Protein AF-B9TFV5-F1 (afdb_monomer)

InterPro domains:
  IPR001036 Acriflavin resistance protein [PF00873] (20-83)
  IPR001036 Acriflavin resistance protein [PTHR32063] (19-83)
  IPR027469 Cation efflux transmembrane domain superfamily [G3DSA:1.20.1510.10] (91-273)
  IPR027469 Cation efflux transmembrane domain superfamily [SSF161111] (90-272)
  IPR058533 Cation efflux protein, transmembrane domain [PF01545] (95-273)

Sequence (286 aa):
MLVYLDDAIERYRAAGKLNNKEDLYSALIEGAALRVRPKAMTVAVILAGLIPILIGTGTGSEAMSRIAAPMVGGMLTAPLLSFNNLITPRYRKILWIALIANFAMFLVEVLSGWNAHSVSLMADAIDFFGDAMNYGISLAVLSMSLIWRARAALFKGITMGAFGLFVFAGAGWSFMNGKVPEPYTMGIIGLLALSVNVGVALMLYAYRDGDANMQSVWLCSRNDAIGNIAVMLAALGVFGSGSAWPDLFVAVIMAGLGLSAAVQVIKRSVSEISSTERSEGKIKTN

Mean predicted aligned error: 12.08 Å

Radius of gyration: 24.68 Å; Cα contacts (8 Å, |Δi|>4): 301; chains: 1; bounding box: 62×41×79 Å

Foldseek 3Di:
DCVLLVVLVVVCVVVVNCDDPVSSVVSNVRSVVVVVVVLVVVLVVLCVVLVCLCPDDDVCSVVSNVVSVVVNVCSLVVVLVVLLVVDPPLVLVLLVLLLVLLVVLLVLLVVLCVVQVFLLSLLLSLLSVLLSLLSVLVNVVSRDDLLVSLVSLLVNLVVLQVSLVVSLVSLVVCVVVFDQGDLVSLQVSLVSQLVSLVVSLVSLVVCCVPDPSSVVSNVSSVVSNVLSVLSNVLSVVCVVVVGSVSSSVSSNVSSVVSNVVSVVSNVVSVVSNVVVVVVVVVVVVD

Structure (mmCIF, N/CA/C/O backbone):
data_AF-B9TFV5-F1
#
_entry.id   AF-B9TFV5-F1
#
loop_
_atom_site.group_PDB
_atom_site.id
_atom_site.type_symbol
_atom_site.label_atom_id
_atom_site.label_alt_id
_atom_site.label_comp_id
_atom_site.label_asym_id
_atom_site.label_entity_id
_atom_site.label_seq_id
_atom_site.pdbx_PDB_ins_code
_atom_site.Cartn_x
_atom_site.Cartn_y
_atom_site.Cartn_z
_atom_site.occupancy
_atom_site.B_iso_or_equiv
_atom_site.auth_seq_id
_atom_site.auth_comp_id
_atom_site.auth_asym_id
_atom_site.auth_atom_id
_atom_site.pdbx_PDB_model_num
ATOM 1 N N . MET A 1 1 ? -24.824 -9.189 24.365 1.00 58.78 1 MET A N 1
ATOM 2 C CA . MET A 1 1 ? -24.335 -9.246 22.966 1.00 58.78 1 MET A CA 1
ATOM 3 C C . MET A 1 1 ? -25.447 -9.712 22.045 1.00 58.78 1 MET A C 1
ATOM 5 O O . MET A 1 1 ? -25.657 -9.038 21.054 1.00 58.78 1 MET A O 1
ATOM 9 N N . LEU A 1 2 ? -26.179 -10.767 22.425 1.00 72.31 2 LEU A N 1
ATOM 10 C CA . LEU A 1 2 ? -27.332 -11.295 21.687 1.00 72.31 2 LEU A CA 1
ATOM 11 C C . LEU A 1 2 ? -28.392 -10.230 21.377 1.00 72.31 2 LEU A C 1
ATOM 13 O O . LEU A 1 2 ? -28.622 -9.994 20.212 1.00 72.31 2 LEU A O 1
ATOM 17 N N . VAL A 1 3 ? -28.854 -9.441 22.355 1.00 83.12 3 VAL A N 1
ATOM 18 C CA . VAL A 1 3 ? -29.901 -8.412 22.130 1.00 83.12 3 VAL A CA 1
ATOM 19 C C . VAL A 1 3 ? -29.653 -7.480 20.929 1.00 83.12 3 VAL A C 1
ATOM 21 O O . VAL A 1 3 ? -30.561 -7.251 20.145 1.00 83.12 3 VAL A O 1
ATOM 24 N N . TYR A 1 4 ? -28.434 -6.957 20.746 1.00 80.62 4 TYR A N 1
ATOM 25 C CA . TYR A 1 4 ? -28.125 -6.079 19.603 1.00 80.62 4 TYR A CA 1
ATOM 26 C C . TYR A 1 4 ? -27.986 -6.840 18.280 1.00 80.62 4 TYR A C 1
ATOM 28 O O . TYR A 1 4 ? -28.199 -6.265 17.217 1.00 80.62 4 TYR A O 1
ATOM 36 N N . LEU A 1 5 ? -27.578 -8.110 18.343 1.00 84.44 5 LEU A N 1
ATOM 37 C CA . LEU A 1 5 ? -27.505 -8.986 17.176 1.00 84.44 5 LEU A CA 1
ATOM 38 C C . LEU A 1 5 ? -28.910 -9.414 16.754 1.00 84.44 5 LEU A C 1
ATOM 40 O O . LEU A 1 5 ? -29.223 -9.343 15.575 1.00 84.44 5 LEU A O 1
ATOM 44 N N . ASP A 1 6 ? -29.749 -9.792 17.714 1.00 86.69 6 ASP A N 1
ATOM 45 C CA . ASP A 1 6 ? -31.132 -10.211 17.511 1.00 86.69 6 ASP A CA 1
ATOM 46 C C . ASP A 1 6 ? -31.948 -9.060 16.912 1.00 86.69 6 ASP A C 1
ATOM 48 O O . ASP A 1 6 ? -32.587 -9.242 15.882 1.00 86.69 6 ASP A O 1
ATOM 52 N N . ASP A 1 7 ? -31.817 -7.851 17.466 1.00 87.31 7 ASP A N 1
ATOM 53 C CA . ASP A 1 7 ? -32.456 -6.634 16.946 1.00 87.31 7 ASP A CA 1
ATOM 54 C C . ASP A 1 7 ? -31.974 -6.282 15.522 1.00 87.31 7 ASP A C 1
ATOM 56 O O . ASP A 1 7 ? -32.771 -5.960 14.639 1.00 87.31 7 ASP A O 1
ATOM 60 N N . ALA A 1 8 ? -30.672 -6.407 15.235 1.00 84.88 8 ALA A N 1
ATOM 61 C CA . ALA A 1 8 ? -30.157 -6.183 13.881 1.00 84.88 8 ALA A CA 1
ATOM 62 C C . ALA A 1 8 ? -30.657 -7.244 12.882 1.00 84.88 8 ALA A C 1
ATOM 64 O O . ALA A 1 8 ? -31.056 -6.908 11.767 1.00 84.88 8 ALA A O 1
ATOM 65 N N . ILE A 1 9 ? -30.687 -8.518 13.277 1.00 86.81 9 ILE A N 1
ATOM 66 C CA . ILE A 1 9 ? -31.190 -9.622 12.449 1.00 86.81 9 ILE A CA 1
ATOM 67 C C . ILE A 1 9 ? -32.696 -9.469 12.198 1.00 86.81 9 ILE A C 1
ATOM 69 O O . ILE A 1 9 ? -33.141 -9.639 11.061 1.00 86.81 9 ILE A O 1
ATOM 73 N N . GLU A 1 10 ? -33.485 -9.105 13.212 1.00 88.56 10 GLU A N 1
ATOM 74 C CA . GLU A 1 10 ? -34.917 -8.832 13.061 1.00 88.56 10 GLU A CA 1
ATOM 75 C C . GLU A 1 10 ? -35.175 -7.662 12.116 1.00 88.56 10 GLU A C 1
ATOM 77 O O . GLU A 1 10 ? -36.040 -7.771 11.247 1.00 88.56 10 GLU A O 1
ATOM 82 N N . ARG A 1 11 ? -34.387 -6.584 12.195 1.00 86.06 11 ARG A N 1
ATOM 83 C CA . ARG A 1 11 ? -34.498 -5.454 11.261 1.00 86.06 11 ARG A CA 1
ATOM 84 C C . ARG A 1 11 ? -34.209 -5.850 9.816 1.00 86.06 11 ARG A C 1
ATOM 86 O O . ARG A 1 11 ? -34.957 -5.461 8.919 1.00 86.06 11 ARG A O 1
ATOM 93 N N . TYR A 1 12 ? -33.174 -6.655 9.570 1.00 86.44 12 TYR A N 1
ATOM 94 C CA . TYR A 1 12 ? -32.886 -7.153 8.218 1.00 86.44 12 TYR A CA 1
ATOM 95 C C . TYR A 1 12 ? -33.967 -8.115 7.723 1.00 86.44 12 TYR A C 1
ATOM 97 O O . TYR A 1 12 ? -34.312 -8.097 6.539 1.00 86.44 12 TYR A O 1
ATOM 105 N N . ARG A 1 13 ? -34.543 -8.921 8.623 1.00 87.69 13 ARG A N 1
ATOM 106 C CA . ARG A 1 13 ? -35.625 -9.859 8.302 1.00 87.69 13 ARG A CA 1
ATOM 107 C C . ARG A 1 13 ? -36.908 -9.106 7.953 1.00 87.69 13 ARG A C 1
ATOM 109 O O . ARG A 1 13 ? -37.517 -9.406 6.932 1.00 87.69 13 ARG A O 1
ATOM 116 N N . ALA A 1 14 ? -37.281 -8.105 8.748 1.00 86.94 14 ALA A N 1
ATOM 117 C CA . ALA A 1 14 ? -38.452 -7.261 8.515 1.00 86.94 14 ALA A CA 1
ATOM 118 C C . ALA A 1 14 ? -38.337 -6.442 7.218 1.00 86.94 14 ALA A C 1
ATOM 120 O O . ALA A 1 14 ? -39.336 -6.204 6.546 1.00 86.94 14 ALA A O 1
ATOM 121 N N . ALA A 1 15 ? -37.118 -6.055 6.832 1.00 85.62 15 ALA A N 1
ATOM 122 C CA . ALA A 1 15 ? -36.845 -5.354 5.580 1.00 85.62 15 ALA A CA 1
ATOM 123 C C . ALA A 1 15 ? -36.742 -6.278 4.346 1.00 85.62 15 ALA A C 1
ATOM 125 O O . ALA A 1 15 ? -36.480 -5.783 3.251 1.00 85.62 15 ALA A O 1
ATOM 126 N N . GLY A 1 16 ? -36.887 -7.602 4.503 1.00 86.12 16 GLY A N 1
ATOM 127 C CA . GLY A 1 16 ? -36.720 -8.569 3.409 1.00 86.12 16 GLY A CA 1
ATOM 128 C C . GLY A 1 16 ? -35.292 -8.636 2.847 1.00 86.12 16 GLY A C 1
ATOM 129 O O . GLY A 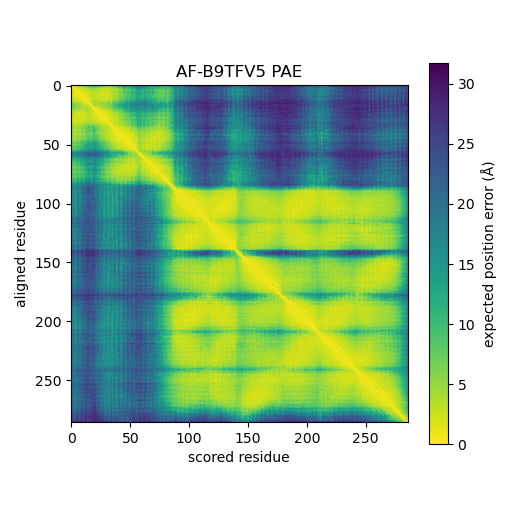1 16 ? -35.085 -9.080 1.720 1.00 86.12 16 GLY A O 1
ATOM 130 N N . LYS A 1 17 ? -34.299 -8.174 3.615 1.00 81.19 17 LYS A N 1
ATOM 131 C CA . LYS A 1 17 ? -32.888 -8.070 3.214 1.00 81.19 17 LYS A CA 1
ATOM 132 C C . LYS A 1 17 ? -32.043 -9.260 3.668 1.00 81.19 17 LYS A C 1
ATOM 134 O O . LYS A 1 17 ? -30.834 -9.141 3.687 1.00 81.19 17 LYS A O 1
ATOM 139 N N . LEU A 1 18 ? -32.650 -10.365 4.099 1.00 82.88 18 LEU A N 1
ATOM 140 C CA . LEU A 1 18 ? -31.957 -11.543 4.637 1.00 82.88 18 LEU A CA 1
ATOM 141 C C . LEU A 1 18 ? -32.057 -12.710 3.647 1.00 82.88 18 LEU A C 1
ATOM 143 O O . LEU A 1 18 ? -32.719 -13.710 3.916 1.00 82.88 18 LEU A O 1
ATOM 147 N N . ASN A 1 19 ? -31.440 -12.557 2.474 1.00 83.50 19 ASN A N 1
ATOM 148 C CA . ASN A 1 19 ? -31.619 -13.488 1.356 1.00 83.50 19 ASN A CA 1
ATOM 149 C C . ASN A 1 19 ? -30.428 -14.433 1.171 1.00 83.50 19 ASN A C 1
ATOM 151 O O . ASN A 1 19 ? -30.569 -15.509 0.590 1.00 83.50 19 ASN A O 1
ATOM 155 N N . ASN A 1 20 ? -29.254 -14.061 1.674 1.00 83.44 20 ASN A N 1
ATOM 156 C CA . ASN A 1 20 ? -28.037 -14.851 1.544 1.00 83.44 20 ASN A CA 1
ATOM 157 C C . ASN A 1 20 ? -27.167 -14.786 2.820 1.00 83.44 20 ASN A C 1
ATOM 159 O O . ASN A 1 20 ? -27.497 -14.140 3.817 1.00 83.44 20 ASN A O 1
ATOM 163 N N . LYS A 1 21 ? -26.050 -15.524 2.820 1.00 76.62 21 LYS A N 1
ATOM 164 C CA . LYS A 1 21 ? -25.121 -15.562 3.964 1.00 76.62 21 LYS A CA 1
ATOM 165 C C . LYS A 1 21 ? -24.403 -14.226 4.189 1.00 76.62 21 LYS A C 1
ATOM 167 O O . LYS A 1 21 ? -24.046 -13.935 5.327 1.00 76.62 21 LYS A O 1
ATOM 172 N N . GLU A 1 22 ? -24.194 -13.438 3.137 1.00 70.94 22 GLU A N 1
ATOM 173 C CA . GLU A 1 22 ? -23.549 -12.120 3.212 1.00 70.94 22 GLU A CA 1
ATOM 174 C C . GLU A 1 22 ? -24.439 -11.094 3.917 1.00 70.94 22 GLU A C 1
ATOM 176 O O . GLU A 1 22 ? -23.958 -10.332 4.755 1.00 70.94 22 GLU A O 1
ATOM 181 N N . ASP A 1 23 ? -25.745 -11.143 3.669 1.00 72.69 23 ASP A N 1
ATOM 182 C CA . ASP A 1 23 ? -26.744 -10.327 4.353 1.00 72.69 23 ASP A CA 1
ATOM 183 C C . ASP A 1 23 ? -26.781 -10.625 5.858 1.00 72.69 23 ASP A C 1
ATOM 185 O O . ASP A 1 23 ? -26.796 -9.715 6.690 1.00 72.69 23 ASP A O 1
ATOM 189 N N . LEU A 1 24 ? -26.735 -11.912 6.228 1.00 80.31 24 LEU A N 1
ATOM 190 C CA . LEU A 1 24 ? -26.660 -12.329 7.629 1.00 80.31 24 LEU A CA 1
ATOM 191 C C . LEU A 1 24 ? -25.363 -11.842 8.284 1.00 80.31 24 LEU A C 1
ATOM 193 O O . LEU A 1 24 ? -25.381 -11.369 9.420 1.00 80.31 24 LEU A O 1
ATOM 197 N N . TYR A 1 25 ? -24.240 -11.940 7.572 1.00 75.44 25 TYR A N 1
ATOM 198 C CA . TYR A 1 25 ? -22.954 -11.447 8.056 1.00 75.44 25 TYR A CA 1
ATOM 199 C C . TYR A 1 25 ? -22.983 -9.925 8.258 1.00 75.44 25 TYR A C 1
ATOM 201 O O . TYR A 1 25 ? -22.511 -9.429 9.280 1.00 75.44 25 TYR A O 1
ATOM 209 N N . SER A 1 26 ? -23.613 -9.193 7.338 1.00 70.38 26 SER A N 1
ATOM 210 C CA . SER A 1 26 ? -23.799 -7.742 7.422 1.00 70.38 26 SER A CA 1
ATOM 211 C C . SER A 1 26 ? -24.661 -7.343 8.623 1.00 70.38 26 SER A C 1
ATOM 213 O O . SER A 1 26 ? -24.263 -6.467 9.393 1.00 70.38 26 SER A O 1
ATOM 215 N N . ALA A 1 27 ? -25.775 -8.043 8.863 1.00 78.69 27 ALA A N 1
ATOM 216 C CA . ALA A 1 27 ? -26.624 -7.829 10.038 1.00 78.69 27 ALA A CA 1
ATOM 217 C C . ALA A 1 27 ? -25.875 -8.108 11.356 1.00 78.69 27 ALA A C 1
ATOM 219 O O . ALA A 1 27 ? -25.980 -7.345 12.318 1.00 78.69 27 ALA A O 1
ATOM 220 N N . LEU A 1 28 ? -25.062 -9.171 11.396 1.00 80.88 28 LEU A N 1
ATOM 221 C CA . LEU A 1 28 ? -24.217 -9.495 12.550 1.00 80.88 28 LEU A CA 1
ATOM 222 C C . LEU A 1 28 ? -23.157 -8.413 12.806 1.00 80.88 28 LEU A C 1
ATOM 224 O O . LEU A 1 28 ? -22.928 -8.052 13.962 1.00 80.88 28 LEU A O 1
ATOM 228 N N . ILE A 1 29 ? -22.522 -7.878 11.756 1.00 73.62 29 ILE A N 1
ATOM 229 C CA . ILE A 1 29 ? -21.562 -6.770 11.874 1.00 73.62 29 ILE A CA 1
ATOM 230 C C . ILE A 1 29 ? -22.261 -5.515 12.401 1.00 73.62 29 ILE A C 1
ATOM 232 O O . ILE A 1 29 ? -21.754 -4.893 13.335 1.00 73.62 29 ILE A O 1
ATOM 236 N N . GLU A 1 30 ? -23.423 -5.156 11.853 1.00 73.25 30 GLU A N 1
ATOM 237 C CA . GLU A 1 30 ? -24.184 -3.980 12.282 1.00 73.25 30 GLU A CA 1
ATOM 238 C C . GLU A 1 30 ? -24.597 -4.094 13.757 1.00 73.25 30 GLU A C 1
ATOM 240 O O . GLU A 1 30 ? -24.298 -3.205 14.562 1.00 73.25 30 GLU A O 1
ATOM 245 N N . GLY A 1 31 ? -25.173 -5.233 14.155 1.00 76.50 31 GLY A N 1
ATOM 246 C CA . GLY A 1 31 ? -25.522 -5.514 15.549 1.00 76.50 31 GLY A CA 1
ATOM 247 C C . GLY A 1 31 ? -24.306 -5.519 16.481 1.00 76.50 31 GLY A C 1
ATOM 248 O O . GLY A 1 31 ? -24.350 -4.996 17.599 1.00 76.50 31 GLY A O 1
ATOM 249 N N . ALA A 1 32 ? -23.165 -6.036 16.017 1.00 78.50 32 ALA A N 1
ATOM 250 C CA . ALA A 1 32 ? -21.915 -5.989 16.766 1.00 78.50 32 ALA A CA 1
ATOM 251 C C . ALA A 1 32 ? -21.342 -4.566 16.884 1.00 78.50 32 ALA A C 1
ATOM 253 O O . ALA A 1 32 ? -20.711 -4.262 17.901 1.00 78.50 32 ALA A O 1
ATOM 254 N N . ALA A 1 33 ? -21.560 -3.696 15.896 1.00 69.69 33 ALA A N 1
ATOM 255 C CA . ALA A 1 33 ? -21.095 -2.311 15.888 1.00 69.69 33 ALA A CA 1
ATOM 256 C C . ALA A 1 33 ? -21.918 -1.408 16.822 1.00 69.69 33 ALA A C 1
ATOM 258 O O . ALA A 1 33 ? -21.359 -0.512 17.458 1.00 69.69 33 ALA A O 1
ATOM 259 N N . LEU A 1 34 ? -23.216 -1.677 17.000 1.00 74.38 34 LEU A N 1
ATOM 260 C CA . LEU A 1 34 ? -24.087 -0.891 17.890 1.00 74.38 34 LEU A CA 1
ATOM 261 C C . LEU A 1 34 ? -23.590 -0.847 19.347 1.00 74.38 34 LEU A C 1
ATOM 263 O O . LEU A 1 34 ? -23.786 0.149 20.042 1.00 74.38 34 LEU A O 1
ATOM 267 N N . ARG A 1 35 ? -22.846 -1.866 19.799 1.00 74.88 35 ARG A N 1
ATOM 268 C CA . ARG A 1 35 ? -22.259 -1.903 21.154 1.00 74.88 35 ARG A CA 1
ATOM 269 C C . ARG A 1 35 ? -21.034 -1.000 21.332 1.00 74.88 35 ARG A C 1
ATOM 271 O O . ARG A 1 35 ? -20.588 -0.797 22.461 1.00 74.88 35 ARG A O 1
ATOM 278 N N . VAL A 1 36 ? -20.450 -0.509 20.239 1.00 72.94 36 VAL A N 1
ATOM 279 C CA . VAL A 1 36 ? -19.220 0.293 20.272 1.00 72.94 36 VAL A CA 1
ATOM 280 C C . VAL A 1 36 ? -19.489 1.655 20.893 1.00 72.94 36 VAL A C 1
ATOM 282 O O . VAL A 1 36 ? -18.698 2.098 21.720 1.00 72.94 36 VAL A O 1
ATOM 285 N N . ARG A 1 37 ? -20.634 2.276 20.578 1.00 67.81 37 ARG A N 1
ATOM 286 C CA . ARG A 1 37 ? -21.017 3.585 21.128 1.00 67.81 37 ARG A CA 1
ATOM 287 C C . ARG A 1 37 ? -21.151 3.559 22.660 1.00 67.81 37 ARG A C 1
ATOM 289 O O . ARG A 1 37 ? -20.457 4.347 23.298 1.00 67.81 37 ARG A O 1
ATOM 296 N N . PRO A 1 38 ? -21.923 2.638 23.276 1.00 77.88 38 PRO A N 1
ATOM 297 C CA . PRO A 1 38 ? -21.986 2.537 24.735 1.00 77.88 38 PRO A CA 1
ATOM 298 C C . PRO A 1 38 ? -20.630 2.240 25.386 1.00 77.88 38 PRO A C 1
ATOM 300 O O . PRO A 1 38 ? -20.275 2.879 26.370 1.00 77.88 38 PRO A O 1
ATOM 303 N N . LYS A 1 39 ? -19.829 1.323 24.821 1.00 76.00 39 LYS A N 1
ATOM 304 C CA . LYS A 1 39 ? -18.493 1.013 25.361 1.00 76.00 39 LYS A CA 1
ATOM 305 C C . LYS A 1 39 ? -17.557 2.220 25.309 1.00 76.00 39 LYS A C 1
ATOM 307 O O . LYS A 1 39 ? -16.863 2.489 26.284 1.00 76.00 39 LYS A O 1
ATOM 312 N N . ALA A 1 40 ? -17.552 2.948 24.194 1.00 77.25 40 ALA A N 1
ATOM 313 C CA . ALA A 1 40 ? -16.755 4.158 24.034 1.00 77.25 40 ALA A CA 1
ATOM 314 C C . ALA A 1 40 ? -17.193 5.255 25.013 1.00 77.25 40 ALA A C 1
ATOM 316 O O . ALA A 1 40 ? -16.341 5.905 25.609 1.00 77.25 40 ALA A O 1
ATOM 317 N N . MET A 1 41 ? -18.502 5.409 25.237 1.00 81.12 41 MET A N 1
ATOM 318 C CA . MET A 1 41 ? -19.044 6.349 26.220 1.00 81.12 41 MET A CA 1
ATOM 319 C C . MET A 1 41 ? -18.532 6.040 27.631 1.00 81.12 41 MET A C 1
ATOM 321 O O . MET A 1 41 ? -18.023 6.929 28.307 1.00 81.12 41 MET A O 1
ATOM 325 N N . THR A 1 42 ? -18.596 4.778 28.062 1.00 84.38 42 THR A N 1
ATOM 326 C CA . THR A 1 42 ? -18.114 4.376 29.391 1.00 84.38 42 THR A CA 1
ATOM 327 C C . THR A 1 42 ? -16.605 4.581 29.543 1.00 84.38 42 THR A C 1
ATOM 329 O O . THR A 1 42 ? -16.156 5.069 30.577 1.00 84.38 42 THR A O 1
ATOM 332 N N . VAL A 1 43 ? -15.819 4.269 28.506 1.00 84.44 43 VAL A N 1
ATOM 333 C CA . VAL A 1 43 ? -14.370 4.532 28.489 1.00 84.44 43 VAL A CA 1
ATOM 334 C C . VAL A 1 43 ? -14.092 6.030 28.601 1.00 84.44 43 VAL A C 1
ATOM 336 O O . VAL A 1 43 ? -13.295 6.428 29.444 1.00 84.44 43 VAL A O 1
ATOM 339 N N . ALA A 1 44 ? -14.775 6.865 27.815 1.00 82.69 44 ALA A N 1
ATOM 340 C CA . ALA A 1 44 ? -14.586 8.313 27.834 1.00 82.69 44 ALA A CA 1
ATOM 341 C C . ALA A 1 44 ? -14.911 8.923 29.205 1.00 82.69 44 ALA A C 1
ATOM 343 O O . ALA A 1 44 ? -14.120 9.706 29.724 1.00 82.69 44 ALA A O 1
ATOM 344 N N . VAL A 1 45 ? -16.030 8.523 29.818 1.00 87.06 45 VAL A N 1
ATOM 345 C CA . VAL A 1 45 ? -16.438 9.009 31.146 1.00 87.06 45 VAL A CA 1
ATOM 346 C C . VAL A 1 45 ? -15.428 8.599 32.220 1.00 87.06 45 VAL A C 1
ATOM 348 O O . VAL A 1 45 ? -15.024 9.429 33.032 1.00 87.06 45 VAL A O 1
ATOM 351 N N . ILE A 1 46 ? -14.974 7.342 32.209 1.00 87.31 46 ILE A N 1
ATOM 352 C CA . ILE A 1 46 ? -14.004 6.856 33.199 1.00 87.31 46 ILE A CA 1
ATOM 353 C C . ILE A 1 46 ? -12.642 7.532 33.014 1.00 87.31 46 ILE A C 1
ATOM 355 O O . ILE A 1 46 ? -12.031 7.943 33.997 1.00 87.31 46 ILE A O 1
ATOM 359 N N . LEU A 1 47 ? -12.178 7.716 31.776 1.00 86.69 47 LEU A N 1
ATOM 360 C CA . LEU A 1 47 ? -10.941 8.451 31.510 1.00 86.69 47 LEU A CA 1
ATOM 361 C C . LEU A 1 47 ? -11.044 9.914 31.946 1.00 86.69 47 LEU A C 1
ATOM 363 O O . LEU A 1 47 ? -10.129 10.406 32.598 1.00 86.69 47 LEU A O 1
ATOM 367 N N . ALA A 1 48 ? -12.159 10.589 31.660 1.00 86.94 48 ALA A N 1
ATOM 368 C CA . ALA A 1 48 ? -12.379 11.967 32.095 1.00 86.94 48 ALA A CA 1
ATOM 369 C C . ALA A 1 48 ? -12.346 12.106 33.628 1.00 86.94 48 ALA A C 1
ATOM 371 O O . ALA A 1 48 ? -11.813 13.089 34.135 1.00 86.94 48 ALA A O 1
ATOM 372 N N . GLY A 1 49 ? -12.863 11.114 34.363 1.00 86.12 49 GLY A N 1
ATOM 373 C CA . GLY A 1 49 ? -12.825 11.098 35.828 1.00 86.12 49 GLY A CA 1
ATOM 374 C C . GLY A 1 49 ? -11.464 10.719 36.424 1.00 86.12 49 GLY A C 1
ATOM 375 O O . GLY A 1 49 ? -11.088 11.240 37.470 1.00 86.12 49 GLY A O 1
ATOM 376 N N . LEU A 1 50 ? -10.710 9.825 35.774 1.00 87.62 50 LEU A N 1
ATOM 377 C CA . LEU A 1 50 ? -9.474 9.267 36.334 1.00 87.62 50 LEU A CA 1
ATOM 378 C C . LEU A 1 50 ? -8.193 9.972 35.865 1.00 87.62 50 LEU A C 1
ATOM 380 O O . LEU A 1 50 ? -7.222 10.000 36.617 1.00 87.62 50 LEU A O 1
ATOM 384 N N . ILE A 1 51 ? -8.162 10.569 34.667 1.00 88.50 51 ILE A N 1
ATOM 385 C CA . ILE A 1 51 ? -6.981 11.300 34.168 1.00 88.50 51 ILE A CA 1
ATOM 386 C C . ILE A 1 51 ? -6.559 12.428 35.124 1.00 88.50 51 ILE A C 1
ATOM 388 O O . ILE A 1 51 ? -5.372 12.480 35.448 1.00 88.50 51 ILE A O 1
ATOM 392 N N . PRO A 1 52 ? -7.469 13.281 35.644 1.00 85.38 52 PRO A N 1
ATOM 393 C CA . PRO A 1 52 ? -7.103 14.327 36.602 1.00 85.38 52 PRO A CA 1
ATOM 394 C C . PRO A 1 52 ? -6.462 13.776 37.881 1.00 85.38 52 PRO A C 1
ATOM 396 O O . PRO A 1 52 ? -5.553 14.388 38.433 1.00 85.38 52 PRO A O 1
ATOM 399 N N . ILE A 1 53 ? -6.900 12.595 38.326 1.00 85.38 53 ILE A N 1
ATOM 400 C CA . ILE A 1 53 ? -6.366 11.912 39.511 1.00 85.38 53 ILE A CA 1
ATOM 401 C C . ILE A 1 53 ? -4.944 11.396 39.251 1.00 85.38 53 ILE A C 1
ATOM 403 O O . ILE A 1 53 ? -4.115 11.415 40.156 1.00 85.38 53 ILE A O 1
ATOM 407 N N . LEU A 1 54 ? -4.641 10.970 38.019 1.00 84.81 54 LEU A N 1
ATOM 408 C CA . LEU A 1 54 ? -3.310 10.487 37.641 1.00 84.81 54 LEU A CA 1
ATOM 409 C C . LEU A 1 54 ? -2.266 11.601 37.544 1.00 84.81 54 LEU A C 1
ATOM 411 O O . LEU A 1 54 ? -1.106 11.366 37.873 1.00 84.81 54 LEU A O 1
ATOM 415 N N . ILE A 1 55 ? -2.667 12.787 37.079 1.00 86.19 55 ILE A N 1
ATOM 416 C CA . ILE A 1 55 ? -1.764 13.937 36.901 1.00 86.19 55 ILE A CA 1
ATOM 417 C C . ILE A 1 55 ? -1.718 14.866 38.121 1.00 86.19 55 ILE A C 1
ATOM 419 O O . ILE A 1 55 ? -0.841 15.722 38.203 1.00 86.19 55 ILE A O 1
ATOM 423 N N . GLY A 1 56 ? -2.668 14.738 39.049 1.00 82.81 56 GLY A N 1
ATOM 424 C CA . GLY A 1 56 ? -2.765 15.598 40.222 1.00 82.81 56 GLY A CA 1
ATOM 425 C C . GLY A 1 56 ? -1.622 15.356 41.205 1.00 82.81 56 GLY A C 1
ATOM 426 O O . GLY A 1 56 ? -1.477 14.261 41.731 1.00 82.81 56 GLY A O 1
ATOM 427 N N . THR A 1 57 ? -0.842 16.393 41.508 1.00 79.19 57 THR A N 1
ATOM 428 C CA . THR A 1 57 ? 0.252 16.351 42.490 1.00 79.19 57 THR A CA 1
ATOM 429 C C . THR A 1 57 ? -0.196 17.012 43.796 1.00 79.19 57 THR A C 1
ATOM 431 O O . THR A 1 57 ? 0.100 18.176 44.057 1.00 79.19 57 THR A O 1
ATOM 434 N N . GLY A 1 58 ? -0.980 16.293 44.599 1.00 81.69 58 GLY A N 1
ATOM 435 C CA . GLY A 1 58 ? -1.481 16.757 45.901 1.00 81.69 58 GLY A CA 1
ATOM 436 C C . GLY A 1 58 ? -1.316 15.704 46.998 1.00 81.69 58 GLY A C 1
ATOM 437 O O . GLY A 1 58 ? -1.030 14.538 46.714 1.00 81.69 58 GLY A O 1
ATOM 438 N N . THR A 1 59 ? -1.509 16.080 48.262 1.00 75.75 59 THR A N 1
ATOM 439 C CA . THR A 1 59 ? -1.526 15.127 49.383 1.00 75.75 59 THR A CA 1
ATOM 440 C C . THR A 1 59 ? -2.644 14.094 49.185 1.00 75.75 59 THR A C 1
ATOM 442 O O . THR A 1 59 ? -3.786 14.439 48.901 1.00 75.75 59 THR A O 1
ATOM 445 N N . GLY A 1 60 ? -2.305 12.802 49.265 1.00 75.12 60 GLY A N 1
ATOM 446 C CA . GLY A 1 60 ? -3.225 11.694 48.960 1.00 75.12 60 GLY A CA 1
ATOM 447 C C . GLY A 1 60 ? -3.285 11.275 47.482 1.00 75.12 60 GLY A C 1
ATOM 448 O O . GLY A 1 60 ? -3.857 10.226 47.178 1.00 75.12 60 GLY A O 1
ATOM 449 N N . SER A 1 61 ? -2.648 12.020 46.568 1.00 81.25 61 SER A N 1
ATOM 450 C CA . SER A 1 61 ? -2.601 11.654 45.142 1.00 81.25 61 SER A CA 1
ATOM 451 C C . SER A 1 61 ? -1.862 10.344 44.883 1.00 81.25 61 SER A C 1
ATOM 453 O O . SER A 1 61 ? -2.309 9.564 44.052 1.00 81.25 61 SER A O 1
ATOM 455 N N . GLU A 1 62 ? -0.804 10.023 45.635 1.00 81.44 62 GLU A N 1
ATOM 456 C CA . GLU A 1 62 ? -0.092 8.747 45.474 1.00 81.44 62 GLU A CA 1
ATOM 457 C C . GLU A 1 62 ? -0.984 7.532 45.749 1.00 81.44 62 GLU A C 1
ATOM 459 O O . GLU A 1 62 ? -0.911 6.536 45.029 1.00 81.44 62 GLU A O 1
ATOM 464 N N . ALA A 1 63 ? -1.843 7.602 46.769 1.00 82.69 63 ALA A N 1
ATOM 465 C CA . ALA A 1 63 ? -2.756 6.512 47.098 1.00 82.69 63 ALA A CA 1
ATOM 466 C C . ALA A 1 63 ? -3.856 6.370 46.034 1.00 82.69 63 ALA A C 1
ATOM 468 O O . ALA A 1 63 ? -4.133 5.263 45.572 1.00 82.69 63 ALA A O 1
ATOM 469 N N . MET A 1 64 ? -4.440 7.490 45.595 1.00 82.31 64 MET A N 1
ATOM 470 C CA . MET A 1 64 ? -5.491 7.486 44.574 1.00 82.31 64 MET A CA 1
ATOM 471 C C . MET A 1 64 ? -4.963 7.094 43.186 1.00 82.31 64 MET A C 1
ATOM 473 O O . MET A 1 64 ? -5.610 6.324 42.477 1.00 82.31 64 MET A O 1
ATOM 477 N N . SER A 1 65 ? -3.766 7.551 42.816 1.00 85.06 65 SER A N 1
ATOM 478 C CA . SER A 1 65 ? -3.132 7.257 41.527 1.00 85.06 65 SER A CA 1
ATOM 479 C C . SER A 1 65 ? -2.782 5.768 41.393 1.00 85.06 65 SER A C 1
ATOM 481 O O . SER A 1 65 ? -3.013 5.179 40.340 1.00 85.06 65 SER A O 1
ATOM 483 N N . ARG A 1 66 ? -2.369 5.092 42.481 1.00 85.00 66 ARG A N 1
ATOM 484 C CA . ARG A 1 66 ? -2.143 3.628 42.491 1.00 85.00 66 ARG A CA 1
ATOM 485 C C . ARG A 1 66 ? -3.407 2.805 42.218 1.00 85.00 66 ARG A C 1
ATOM 487 O O . ARG A 1 66 ? -3.301 1.708 41.677 1.00 85.00 66 ARG A O 1
ATOM 494 N N . ILE A 1 67 ? -4.585 3.324 42.562 1.00 86.56 67 ILE A N 1
ATOM 495 C CA . ILE A 1 67 ? -5.880 2.675 42.293 1.00 86.56 67 ILE A CA 1
ATOM 496 C C . ILE A 1 67 ? -6.374 3.033 40.882 1.00 86.56 67 ILE A C 1
ATOM 498 O O . ILE A 1 67 ? -6.856 2.171 40.146 1.00 86.56 67 ILE A O 1
ATOM 502 N N . ALA A 1 68 ? -6.221 4.296 40.478 1.00 84.50 68 ALA A N 1
ATOM 503 C CA . ALA A 1 68 ? -6.670 4.801 39.184 1.00 84.50 68 ALA A CA 1
ATOM 504 C C . ALA A 1 68 ? -5.830 4.279 38.004 1.00 84.50 68 ALA A C 1
ATOM 506 O O . ALA A 1 68 ? -6.384 4.001 36.940 1.00 84.50 68 ALA A O 1
ATOM 507 N N . ALA A 1 69 ? -4.517 4.103 38.181 1.00 87.00 69 ALA A N 1
ATOM 508 C CA . ALA A 1 69 ? -3.590 3.701 37.121 1.00 87.00 69 ALA A CA 1
ATOM 509 C C . ALA A 1 69 ? -3.963 2.369 36.439 1.00 87.00 69 ALA A C 1
ATOM 511 O O . ALA A 1 69 ? -4.100 2.360 35.211 1.00 87.00 69 ALA A O 1
ATOM 512 N N . PRO A 1 70 ? -4.199 1.255 37.165 1.00 89.12 70 PRO A N 1
ATOM 513 C CA . PRO A 1 70 ? -4.615 0.003 36.534 1.00 89.12 70 PRO A CA 1
ATOM 514 C C . PRO A 1 70 ? -6.008 0.085 35.892 1.00 89.12 70 PRO A C 1
ATOM 516 O O . PRO A 1 70 ? -6.228 -0.547 34.860 1.00 89.12 70 PRO A O 1
ATOM 519 N N . MET A 1 71 ? -6.935 0.892 36.427 1.00 88.62 71 MET A N 1
ATOM 520 C CA . MET A 1 71 ? -8.253 1.097 35.809 1.00 88.62 71 MET A CA 1
ATOM 521 C C . MET A 1 71 ? -8.153 1.854 34.482 1.00 88.62 71 MET A C 1
ATOM 523 O O . MET A 1 71 ? -8.732 1.420 33.490 1.00 88.62 71 MET A O 1
ATOM 527 N N . VAL A 1 72 ? -7.381 2.944 34.426 1.00 85.56 72 VAL A N 1
ATOM 528 C CA . VAL A 1 72 ? -7.128 3.688 33.179 1.00 85.56 72 VAL A CA 1
ATOM 529 C C . VAL A 1 72 ? -6.423 2.802 32.156 1.00 85.56 72 VAL A C 1
ATOM 531 O O . VAL A 1 72 ? -6.853 2.731 31.004 1.00 85.56 72 VAL A O 1
ATOM 534 N N . GLY A 1 73 ? -5.399 2.060 32.590 1.00 83.62 73 GLY A N 1
ATOM 535 C CA . GLY A 1 73 ? -4.703 1.088 31.751 1.00 83.62 73 GLY A CA 1
ATOM 536 C C . GLY A 1 73 ? -5.652 0.035 31.177 1.00 83.62 73 GLY A C 1
ATOM 537 O O . GLY A 1 73 ? -5.668 -0.177 29.965 1.00 83.62 73 GLY A O 1
ATOM 538 N N . GLY A 1 74 ? -6.495 -0.578 32.013 1.00 85.69 74 GLY A N 1
ATOM 539 C CA . GLY A 1 74 ? -7.490 -1.575 31.606 1.00 85.69 74 GLY A CA 1
ATOM 540 C C . GLY A 1 74 ? -8.566 -1.026 30.665 1.00 85.69 74 GLY A C 1
ATOM 541 O O . GLY A 1 74 ? -8.903 -1.666 29.671 1.00 85.69 74 GLY A O 1
ATOM 542 N N . MET A 1 75 ? -9.071 0.183 30.922 1.00 84.25 75 MET A N 1
ATOM 543 C CA . MET A 1 75 ? -10.112 0.817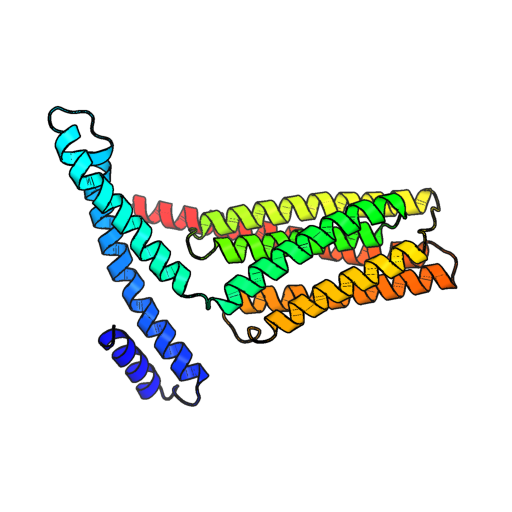 30.102 1.00 84.25 75 MET A CA 1
ATOM 544 C C . MET A 1 75 ? -9.599 1.277 28.738 1.00 84.25 75 MET A C 1
ATOM 546 O O . MET A 1 75 ? -10.377 1.337 27.789 1.00 84.25 75 MET A O 1
ATOM 550 N N . LEU A 1 76 ? -8.301 1.558 28.613 1.00 78.88 76 LEU A N 1
ATOM 551 C CA . LEU A 1 76 ? -7.657 1.785 27.321 1.00 78.88 76 LEU A CA 1
ATOM 552 C C . LEU A 1 76 ? -7.358 0.460 26.617 1.00 78.88 76 LEU A C 1
ATOM 554 O O . LEU A 1 76 ? -7.699 0.283 25.452 1.00 78.88 76 LEU A O 1
ATOM 558 N N . THR A 1 77 ? -6.756 -0.501 27.314 1.00 76.12 77 THR A N 1
ATOM 559 C CA . THR A 1 77 ? -6.280 -1.747 26.691 1.00 76.12 77 THR A CA 1
ATOM 560 C C . THR A 1 77 ? -7.400 -2.714 26.313 1.00 76.12 77 THR A C 1
ATOM 562 O O . THR A 1 77 ? -7.331 -3.315 25.243 1.00 76.12 77 THR A O 1
ATOM 565 N N . ALA A 1 78 ? -8.455 -2.863 27.117 1.00 77.31 78 ALA A N 1
ATOM 566 C CA . ALA A 1 78 ? -9.504 -3.854 26.864 1.00 77.31 78 ALA A CA 1
ATOM 567 C C . ALA A 1 78 ? -10.326 -3.583 25.584 1.00 77.31 78 ALA A C 1
ATOM 569 O O . ALA A 1 78 ? -10.526 -4.520 24.802 1.00 77.31 78 ALA A O 1
ATOM 570 N N . PRO A 1 79 ? -10.776 -2.345 25.289 1.00 70.25 79 PRO A N 1
ATOM 571 C CA . PRO A 1 79 ? -11.411 -2.042 24.011 1.00 70.25 79 PRO A CA 1
ATOM 572 C C . PRO A 1 79 ? -10.439 -2.223 22.848 1.00 70.25 79 PRO A C 1
ATOM 574 O O . PRO A 1 79 ? -10.800 -2.862 21.867 1.00 70.25 79 PRO A O 1
ATOM 577 N N . LEU A 1 80 ? -9.198 -1.744 22.978 1.00 65.62 80 LEU A N 1
ATOM 578 C CA . LEU A 1 80 ? -8.176 -1.873 21.936 1.00 65.62 80 LEU A CA 1
ATOM 579 C C . LEU A 1 80 ? -7.896 -3.340 21.580 1.00 65.62 80 LEU A C 1
ATOM 581 O O . LEU A 1 80 ? -7.864 -3.688 20.402 1.00 65.62 80 LEU A O 1
ATOM 585 N N . LEU A 1 81 ? -7.783 -4.222 22.577 1.00 66.69 81 LEU A N 1
ATOM 586 C CA . LEU A 1 81 ? -7.650 -5.667 22.366 1.00 66.69 81 LEU A CA 1
ATOM 587 C C . LEU A 1 81 ? -8.911 -6.273 21.737 1.00 66.69 81 LEU A C 1
ATOM 589 O O . LEU A 1 81 ? -8.816 -7.104 20.833 1.00 66.69 81 LEU A O 1
ATOM 593 N N . SER A 1 82 ? -10.096 -5.835 22.170 1.00 66.00 82 SER A N 1
ATOM 594 C CA . SER A 1 82 ? -11.368 -6.299 21.608 1.00 66.00 82 SER A CA 1
ATOM 595 C C . SER A 1 82 ? -11.566 -5.873 20.150 1.00 66.00 82 SER A C 1
ATOM 597 O O . SER A 1 82 ? -12.197 -6.625 19.411 1.00 66.00 82 SER A O 1
ATOM 599 N N . PHE A 1 83 ? -11.070 -4.702 19.740 1.00 61.66 83 PHE A N 1
ATOM 600 C CA . PHE A 1 83 ? -11.097 -4.236 18.349 1.00 61.66 83 PHE A CA 1
ATOM 601 C C . PHE A 1 83 ? -10.016 -4.909 17.507 1.00 61.66 83 PHE A C 1
ATOM 603 O O . PHE A 1 83 ? -10.280 -5.307 16.376 1.00 61.66 83 PHE A O 1
ATOM 610 N N . ASN A 1 84 ? -8.829 -5.130 18.079 1.00 56.62 84 ASN A N 1
ATOM 611 C CA . ASN A 1 84 ? -7.747 -5.849 17.413 1.00 56.62 84 ASN A CA 1
ATOM 612 C C . ASN A 1 84 ? -8.133 -7.299 17.046 1.00 56.62 84 ASN A C 1
ATOM 614 O O . ASN A 1 84 ? -7.668 -7.832 16.043 1.00 56.62 84 ASN A O 1
ATOM 618 N N . ASN A 1 85 ? -9.030 -7.917 17.821 1.00 56.50 85 ASN A N 1
ATOM 619 C CA . ASN A 1 85 ? -9.568 -9.254 17.555 1.00 56.50 85 ASN A CA 1
ATOM 620 C C . ASN A 1 85 ? -10.710 -9.295 16.518 1.00 56.50 85 ASN A C 1
ATOM 622 O O . ASN A 1 85 ? -11.242 -10.374 16.262 1.00 56.50 85 ASN A O 1
ATOM 626 N N . LEU A 1 86 ? -11.110 -8.160 15.927 1.00 58.22 86 LEU A N 1
ATOM 627 C CA . LEU A 1 86 ? -12.111 -8.138 14.848 1.00 58.22 86 LEU A CA 1
ATOM 628 C C . LEU A 1 86 ? -11.524 -8.549 13.492 1.00 58.22 86 LEU A C 1
ATOM 630 O O . LEU A 1 86 ? -12.260 -9.014 12.626 1.00 58.2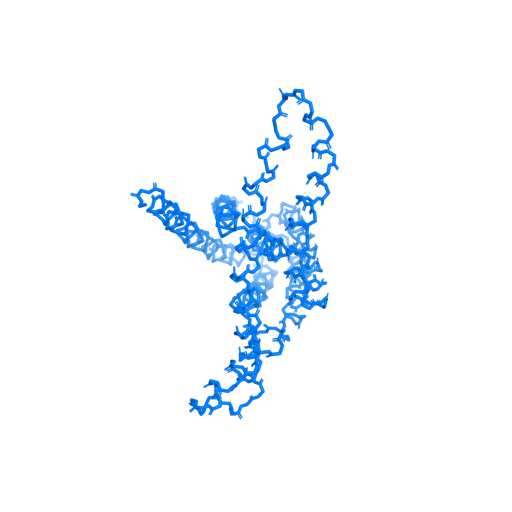2 86 LEU A O 1
ATOM 634 N N . ILE A 1 87 ? -10.204 -8.428 13.315 1.00 64.06 87 ILE A N 1
ATOM 635 C CA . ILE A 1 87 ? -9.507 -8.999 12.164 1.00 64.06 87 ILE A CA 1
ATOM 636 C C . ILE A 1 87 ? -9.212 -10.471 12.441 1.00 64.06 87 ILE A C 1
ATOM 638 O O . ILE A 1 87 ? -8.629 -10.825 13.468 1.00 64.06 87 ILE A O 1
ATOM 642 N N . THR A 1 88 ? -9.557 -11.344 11.494 1.00 71.75 88 THR A N 1
ATOM 643 C CA . THR A 1 88 ? -9.210 -12.761 11.592 1.00 71.75 88 THR A CA 1
ATOM 644 C C . THR A 1 88 ? -7.688 -12.927 11.719 1.00 71.75 88 THR A C 1
ATOM 646 O O . THR A 1 88 ? -6.930 -12.331 10.947 1.00 71.75 88 THR A O 1
ATOM 649 N N . PRO A 1 89 ? -7.189 -13.779 12.638 1.00 78.31 89 PRO A N 1
ATOM 650 C CA . PRO A 1 89 ? -5.751 -14.005 12.810 1.00 78.31 89 PRO A CA 1
ATOM 651 C C . PRO A 1 89 ? -5.031 -14.392 11.511 1.00 78.31 89 PRO A C 1
ATOM 653 O O . PRO A 1 89 ? -3.842 -14.126 11.356 1.00 78.31 89 PRO A O 1
ATOM 656 N N . ARG A 1 90 ? -5.759 -15.003 10.566 1.00 83.00 90 ARG A N 1
ATOM 657 C CA . ARG A 1 90 ? -5.275 -15.317 9.219 1.00 83.00 90 ARG A CA 1
ATOM 658 C C . ARG A 1 90 ? -5.008 -14.059 8.389 1.00 83.00 90 ARG A C 1
ATOM 660 O O . ARG A 1 90 ? -3.902 -13.931 7.882 1.00 83.00 90 ARG A O 1
ATOM 667 N N . TYR A 1 91 ? -5.954 -13.121 8.302 1.00 83.25 91 TYR A N 1
ATOM 668 C CA . TYR A 1 91 ? -5.765 -11.876 7.549 1.00 83.25 91 TYR A CA 1
ATOM 669 C C . TYR A 1 91 ? -4.615 -11.036 8.113 1.00 83.25 91 TYR A C 1
ATOM 671 O O . TYR A 1 91 ? -3.764 -10.565 7.367 1.00 83.25 91 TYR A O 1
ATOM 679 N N . ARG A 1 92 ? -4.504 -10.939 9.446 1.00 83.88 92 ARG A N 1
ATOM 680 C CA . ARG A 1 92 ? -3.382 -10.240 10.092 1.00 83.88 92 ARG A CA 1
ATOM 681 C C . ARG A 1 92 ? -2.025 -10.861 9.743 1.00 83.88 92 ARG A C 1
ATOM 683 O O . ARG A 1 92 ? -1.067 -10.13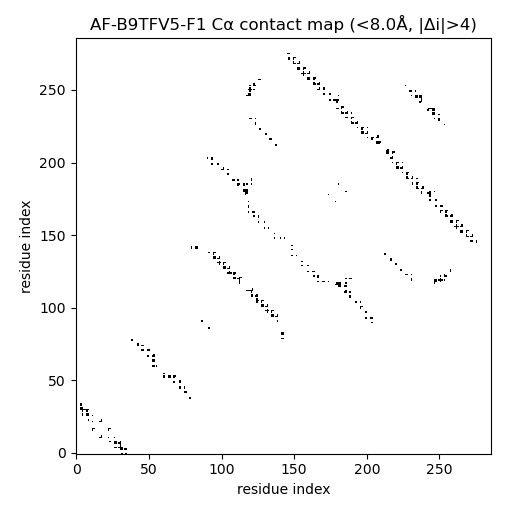3 9.507 1.00 83.88 92 ARG A O 1
ATOM 690 N N . LYS A 1 93 ? -1.935 -12.195 9.710 1.00 88.75 93 LYS A N 1
ATOM 691 C CA . LYS A 1 93 ? -0.717 -12.896 9.273 1.00 88.75 93 LYS A CA 1
ATOM 692 C C . LYS A 1 93 ? -0.406 -12.607 7.806 1.00 88.75 93 LYS A C 1
ATOM 694 O O . LYS A 1 93 ? 0.744 -12.322 7.500 1.00 88.75 93 LYS A O 1
ATOM 699 N N . ILE A 1 94 ? -1.414 -12.631 6.932 1.00 90.44 94 ILE A N 1
ATOM 700 C CA . ILE A 1 94 ? -1.248 -12.314 5.506 1.00 90.44 94 ILE A CA 1
ATOM 701 C C . ILE A 1 94 ? -0.717 -10.890 5.329 1.00 90.44 94 ILE A C 1
ATOM 703 O O . ILE A 1 94 ? 0.257 -10.712 4.610 1.00 90.44 94 ILE A O 1
ATOM 707 N N . LEU A 1 95 ? -1.273 -9.899 6.032 1.00 89.38 95 LEU A N 1
ATOM 708 C CA . LEU A 1 95 ? -0.778 -8.520 5.968 1.00 89.38 95 LEU A CA 1
ATOM 709 C C . LEU A 1 95 ? 0.673 -8.382 6.446 1.00 89.38 95 LEU A C 1
ATOM 711 O O . LEU A 1 95 ? 1.426 -7.612 5.865 1.00 89.38 95 LEU A O 1
ATOM 715 N N . TRP A 1 96 ? 1.086 -9.124 7.478 1.00 92.00 96 TRP A N 1
ATOM 716 C CA . TRP A 1 96 ? 2.488 -9.133 7.917 1.00 92.00 96 TRP A CA 1
ATOM 717 C C . TRP A 1 96 ? 3.418 -9.756 6.879 1.00 92.00 96 TRP A C 1
ATOM 719 O O . TRP A 1 96 ? 4.490 -9.214 6.625 1.00 92.00 96 TRP A O 1
ATOM 729 N N . ILE A 1 97 ? 3.006 -10.870 6.269 1.00 93.62 97 ILE A N 1
ATOM 730 C CA . ILE A 1 97 ? 3.761 -11.505 5.185 1.00 93.62 97 ILE A CA 1
ATOM 731 C C . ILE A 1 97 ? 3.874 -10.537 4.003 1.00 93.62 97 ILE A C 1
ATOM 733 O O . ILE A 1 97 ? 4.977 -10.311 3.518 1.00 93.62 97 ILE A O 1
ATOM 737 N N . ALA A 1 98 ? 2.762 -9.926 3.589 1.00 93.44 98 ALA A N 1
ATOM 738 C CA . ALA A 1 98 ? 2.718 -8.959 2.499 1.00 93.44 98 ALA A CA 1
ATOM 739 C C . ALA A 1 98 ? 3.610 -7.744 2.781 1.00 93.44 98 ALA A C 1
ATOM 741 O O . ALA A 1 98 ? 4.399 -7.370 1.921 1.00 93.44 98 ALA A O 1
ATOM 742 N N . LEU A 1 99 ? 3.557 -7.187 3.995 1.00 93.62 99 LEU A N 1
ATOM 743 C CA . LEU A 1 99 ? 4.410 -6.078 4.426 1.00 93.62 99 LEU A CA 1
ATOM 744 C C . LEU A 1 99 ? 5.891 -6.424 4.301 1.00 93.62 99 LEU A C 1
ATOM 746 O O . LEU A 1 99 ? 6.643 -5.668 3.692 1.00 93.62 99 LEU A O 1
ATOM 750 N N . ILE A 1 100 ? 6.309 -7.555 4.877 1.00 95.94 100 ILE A N 1
ATOM 751 C CA . ILE A 1 100 ? 7.719 -7.958 4.888 1.00 95.94 100 ILE A CA 1
ATOM 752 C C . ILE A 1 100 ? 8.192 -8.258 3.466 1.00 95.94 100 ILE A C 1
ATOM 754 O O . ILE A 1 100 ? 9.262 -7.799 3.079 1.00 95.94 100 ILE A O 1
ATOM 758 N N . ALA A 1 101 ? 7.395 -8.988 2.682 1.00 95.88 101 ALA A N 1
ATOM 759 C CA . ALA A 1 101 ? 7.746 -9.349 1.314 1.00 95.88 101 ALA A CA 1
ATOM 760 C C . ALA A 1 101 ? 7.862 -8.115 0.408 1.00 95.88 101 ALA A C 1
ATOM 762 O O . ALA A 1 101 ? 8.857 -7.979 -0.298 1.00 95.88 101 ALA A O 1
ATOM 763 N N . ASN A 1 102 ? 6.903 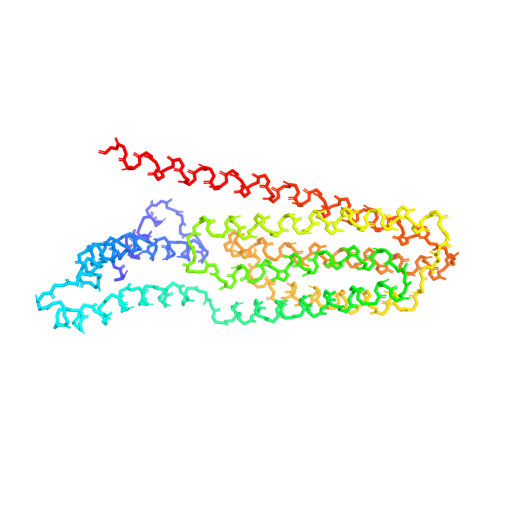-7.184 0.478 1.00 94.50 102 ASN A N 1
ATOM 764 C CA . ASN A 1 102 ? 6.931 -5.958 -0.322 1.00 94.50 102 ASN A CA 1
ATOM 765 C C . ASN A 1 102 ? 8.076 -5.034 0.090 1.00 94.50 102 ASN A C 1
ATOM 767 O O . ASN A 1 102 ? 8.780 -4.506 -0.762 1.00 94.50 102 ASN A O 1
ATOM 771 N N . PHE A 1 103 ? 8.314 -4.873 1.393 1.00 95.06 103 PHE A N 1
ATOM 772 C CA . PHE A 1 103 ? 9.424 -4.049 1.862 1.00 95.06 103 PHE A CA 1
ATOM 773 C C . PHE A 1 103 ? 10.789 -4.652 1.499 1.00 95.06 103 PHE A C 1
ATOM 775 O O . PHE A 1 103 ? 11.708 -3.924 1.132 1.00 95.06 103 PHE A O 1
ATOM 782 N N . ALA A 1 104 ? 10.930 -5.979 1.562 1.00 96.69 104 ALA A N 1
ATOM 783 C CA . ALA A 1 104 ? 12.140 -6.659 1.110 1.00 96.69 104 ALA A CA 1
ATOM 784 C C . ALA A 1 104 ? 12.350 -6.485 -0.401 1.00 96.69 104 ALA A C 1
ATOM 786 O O . ALA A 1 104 ? 13.460 -6.153 -0.818 1.00 96.69 104 ALA A O 1
ATOM 787 N N . MET A 1 105 ? 11.293 -6.647 -1.205 1.00 95.62 105 MET A N 1
ATOM 788 C CA . MET A 1 105 ? 11.355 -6.405 -2.648 1.00 95.62 105 MET A CA 1
ATOM 789 C C . MET A 1 105 ? 11.716 -4.962 -2.973 1.00 95.62 105 MET A C 1
ATOM 791 O O . MET A 1 105 ? 12.617 -4.758 -3.773 1.00 95.62 105 MET A O 1
ATOM 795 N N . PHE A 1 106 ? 11.129 -3.977 -2.291 1.00 95.12 106 PHE A N 1
ATOM 796 C CA . PHE A 1 106 ? 11.506 -2.570 -2.432 1.00 95.12 106 PHE A CA 1
ATOM 797 C C . PHE A 1 106 ? 13.023 -2.360 -2.294 1.00 95.12 106 PHE A C 1
ATOM 799 O O . PHE A 1 106 ? 13.642 -1.717 -3.139 1.00 95.12 106 PHE A O 1
ATOM 806 N N . LEU A 1 107 ? 13.649 -2.934 -1.259 1.00 95.44 107 LEU A N 1
ATOM 807 C CA . LEU A 1 107 ? 15.098 -2.817 -1.077 1.00 95.44 107 LEU A CA 1
ATOM 808 C C . LEU A 1 107 ? 15.870 -3.493 -2.214 1.00 95.44 107 LEU A C 1
ATOM 810 O O . LEU A 1 107 ? 16.832 -2.923 -2.724 1.00 95.44 107 LEU A O 1
ATOM 814 N N . VAL A 1 108 ? 15.445 -4.691 -2.619 1.00 95.44 108 VAL A N 1
ATOM 815 C CA . VAL A 1 108 ? 16.059 -5.425 -3.732 1.00 95.44 108 VAL A CA 1
ATOM 816 C C . VAL A 1 108 ? 15.961 -4.629 -5.034 1.00 95.44 108 VAL A C 1
ATOM 818 O O . VAL A 1 108 ? 16.959 -4.507 -5.735 1.00 95.44 108 VAL A O 1
ATOM 821 N N . GLU A 1 109 ? 14.809 -4.043 -5.346 1.00 93.94 109 GLU A N 1
ATOM 822 C CA . GLU A 1 109 ? 14.589 -3.286 -6.579 1.00 93.94 109 GLU A CA 1
ATOM 823 C C . GLU A 1 109 ? 15.338 -1.957 -6.606 1.00 93.94 109 GLU A C 1
ATOM 825 O O . GLU A 1 109 ? 15.913 -1.610 -7.633 1.00 93.94 109 GLU A O 1
ATOM 830 N N . VAL A 1 110 ? 15.423 -1.237 -5.482 1.00 92.38 110 VAL A N 1
ATOM 831 C CA . VAL A 1 110 ? 16.235 -0.011 -5.404 1.00 92.38 110 VAL A CA 1
ATOM 832 C C . VAL A 1 110 ? 17.714 -0.324 -5.635 1.00 92.38 110 VAL A C 1
ATOM 834 O O . VAL A 1 110 ? 18.379 0.360 -6.415 1.00 92.38 110 VAL A O 1
ATOM 837 N N . LEU A 1 111 ? 18.235 -1.366 -4.980 1.00 93.31 111 LEU A N 1
ATOM 838 C CA . LEU A 1 111 ? 19.641 -1.757 -5.095 1.00 93.31 111 LEU A CA 1
ATOM 839 C C . LEU A 1 111 ? 19.962 -2.283 -6.499 1.00 93.31 111 LEU A C 1
ATOM 841 O O . LEU A 1 111 ? 20.940 -1.862 -7.119 1.00 93.31 111 LEU A O 1
ATOM 845 N N . SER A 1 112 ? 19.127 -3.181 -7.019 1.00 91.62 112 SER A N 1
ATOM 846 C CA . SER A 1 112 ? 19.296 -3.761 -8.349 1.00 91.62 112 SER A CA 1
ATOM 847 C C . SER A 1 112 ? 19.049 -2.744 -9.458 1.00 91.62 112 SER A C 1
ATOM 849 O O . SER A 1 112 ? 19.807 -2.725 -10.417 1.00 91.62 112 SER A O 1
ATOM 851 N N . GLY A 1 113 ? 18.055 -1.864 -9.326 1.00 88.38 113 GLY A N 1
ATOM 852 C CA . GLY A 1 113 ? 17.771 -0.795 -10.286 1.00 88.38 113 GLY A CA 1
ATOM 853 C C . GLY A 1 113 ? 18.936 0.181 -10.417 1.00 88.38 113 GLY A C 1
ATOM 854 O O . GLY A 1 113 ? 19.307 0.557 -11.529 1.00 88.38 113 GLY A O 1
ATOM 855 N N . TRP A 1 114 ? 19.597 0.508 -9.300 1.00 87.56 114 TRP A N 1
ATOM 856 C CA . TRP A 1 114 ? 20.805 1.332 -9.319 1.00 87.56 114 TRP A CA 1
ATOM 857 C C . TRP A 1 114 ? 21.967 0.646 -10.049 1.00 87.56 114 TRP A C 1
ATOM 859 O O . TRP A 1 114 ? 22.609 1.263 -10.904 1.00 87.56 114 TRP A O 1
ATOM 869 N N . ASN A 1 115 ? 22.216 -0.632 -9.739 1.00 88.31 115 ASN A N 1
ATOM 870 C CA . ASN A 1 115 ? 23.309 -1.417 -10.323 1.00 88.31 115 ASN A CA 1
ATOM 871 C C . ASN A 1 115 ? 23.081 -1.748 -11.806 1.00 88.31 115 ASN A C 1
ATOM 873 O O . ASN A 1 115 ? 24.004 -1.643 -12.604 1.00 88.31 115 ASN A O 1
ATOM 877 N N . ALA A 1 116 ? 21.850 -2.097 -12.180 1.00 86.12 116 ALA A N 1
ATOM 878 C CA . ALA A 1 116 ? 21.454 -2.427 -13.549 1.00 86.12 116 ALA A CA 1
ATOM 879 C C . ALA A 1 116 ? 21.173 -1.188 -14.411 1.00 86.12 116 ALA A C 1
ATOM 881 O O . ALA A 1 116 ? 20.891 -1.329 -15.601 1.00 86.12 116 ALA A O 1
ATOM 882 N N . HIS A 1 117 ? 21.199 0.009 -13.809 1.00 86.50 117 HIS A N 1
ATOM 883 C CA . HIS A 1 117 ? 20.811 1.275 -14.434 1.00 86.50 117 HIS A CA 1
ATOM 884 C C . HIS A 1 117 ? 19.408 1.240 -15.075 1.00 86.50 117 HIS A C 1
ATOM 886 O O . HIS A 1 117 ? 19.162 1.931 -16.063 1.00 86.50 117 HIS A O 1
ATOM 892 N N . SER A 1 118 ? 18.492 0.438 -14.518 1.00 87.12 118 SER A N 1
ATOM 893 C CA . SER A 1 118 ? 17.109 0.322 -14.997 1.00 87.12 118 SER A CA 1
ATOM 894 C C . SER A 1 118 ? 16.232 1.324 -14.271 1.00 87.12 118 SER A C 1
ATOM 896 O O . SER A 1 118 ? 16.082 1.276 -13.047 1.00 87.12 118 SER A O 1
ATOM 898 N N . VAL A 1 119 ? 15.624 2.222 -15.041 1.00 88.44 119 VAL A N 1
ATOM 899 C CA . VAL A 1 119 ? 14.716 3.221 -14.482 1.00 88.44 119 VAL A CA 1
ATOM 900 C C . VAL A 1 119 ? 13.353 2.593 -14.203 1.00 88.44 119 VAL A C 1
ATOM 902 O O . VAL A 1 119 ? 12.682 3.012 -13.261 1.00 88.44 119 VAL A O 1
ATOM 905 N N . SER A 1 120 ? 12.952 1.554 -14.948 1.00 87.81 120 SER A N 1
ATOM 906 C CA . SER A 1 120 ? 11.686 0.874 -14.674 1.00 87.81 120 SER A CA 1
ATOM 907 C C . SER A 1 120 ? 11.722 0.097 -13.357 1.00 87.81 120 SER A C 1
ATOM 909 O O . SER A 1 120 ? 10.727 0.126 -12.646 1.00 87.81 120 SER A O 1
ATOM 911 N N . LEU A 1 121 ? 12.847 -0.539 -12.994 1.00 90.00 121 LEU A N 1
ATOM 912 C CA . LEU A 1 121 ? 13.003 -1.181 -11.677 1.00 90.00 121 LEU A CA 1
ATOM 913 C C . LEU A 1 121 ? 12.908 -0.160 -10.536 1.00 90.00 121 LEU A C 1
ATOM 915 O O . LEU A 1 121 ? 12.309 -0.424 -9.499 1.00 90.00 121 LEU A O 1
ATOM 919 N N . MET A 1 122 ? 13.466 1.040 -10.725 1.00 91.12 122 MET A N 1
ATOM 920 C CA . MET A 1 122 ? 13.320 2.110 -9.732 1.00 91.12 122 MET A CA 1
ATOM 921 C C . MET A 1 122 ? 11.876 2.624 -9.643 1.00 91.12 122 MET A C 1
ATOM 923 O O . MET A 1 122 ? 11.455 3.057 -8.572 1.00 91.12 122 MET A O 1
ATOM 927 N N . ALA A 1 123 ? 11.130 2.592 -10.753 1.00 89.94 123 ALA A N 1
ATOM 928 C CA . ALA A 1 123 ? 9.715 2.946 -10.781 1.00 89.94 123 ALA A CA 1
ATOM 929 C C . ALA A 1 123 ? 8.854 1.914 -10.034 1.00 89.94 123 ALA A C 1
ATOM 931 O O . ALA A 1 123 ? 8.062 2.313 -9.188 1.00 89.94 123 ALA A O 1
ATOM 932 N N . ASP A 1 124 ? 9.056 0.619 -10.297 1.00 90.44 124 ASP A N 1
ATOM 933 C CA . ASP A 1 124 ? 8.344 -0.501 -9.650 1.00 90.44 124 ASP A CA 1
ATOM 934 C C . ASP A 1 124 ? 8.568 -0.496 -8.121 1.00 90.44 124 ASP A C 1
ATOM 936 O O . ASP A 1 124 ? 7.638 -0.638 -7.324 1.00 90.44 124 ASP A O 1
ATOM 940 N N . ALA A 1 125 ? 9.775 -0.118 -7.681 1.00 91.69 125 ALA A N 1
ATOM 941 C CA . ALA A 1 125 ? 10.088 0.060 -6.266 1.00 91.69 125 ALA A CA 1
ATOM 942 C C . ALA A 1 125 ? 9.182 1.089 -5.544 1.00 91.69 125 ALA A C 1
ATOM 944 O O . ALA A 1 125 ? 8.936 0.951 -4.340 1.00 91.69 125 ALA A O 1
ATOM 945 N N . ILE A 1 126 ? 8.670 2.120 -6.239 1.00 88.50 126 ILE A N 1
ATOM 946 C CA . ILE A 1 126 ? 7.716 3.085 -5.651 1.00 88.50 126 ILE A CA 1
ATOM 947 C C . ILE A 1 126 ? 6.453 2.357 -5.185 1.00 88.50 126 ILE A C 1
ATOM 949 O O . ILE A 1 126 ? 5.949 2.640 -4.090 1.00 88.50 126 ILE A O 1
ATOM 953 N N . ASP A 1 127 ? 5.956 1.435 -6.004 1.00 89.38 127 ASP A N 1
ATOM 954 C CA . ASP A 1 127 ? 4.708 0.725 -5.756 1.00 89.38 127 ASP A CA 1
ATOM 955 C C . ASP A 1 127 ? 4.888 -0.247 -4.587 1.00 89.38 127 ASP A C 1
ATOM 957 O O . ASP A 1 127 ? 4.153 -0.143 -3.602 1.00 89.38 127 ASP A O 1
ATOM 961 N N . PHE A 1 128 ? 5.967 -1.041 -4.574 1.00 92.00 128 PHE A N 1
ATOM 962 C CA . PHE A 1 128 ? 6.315 -1.910 -3.438 1.00 92.00 128 PHE A CA 1
ATOM 963 C C . PHE A 1 128 ? 6.429 -1.161 -2.105 1.00 92.00 128 PHE A C 1
ATOM 965 O O . PHE A 1 128 ? 5.962 -1.637 -1.064 1.00 92.00 128 PHE A O 1
ATOM 972 N N . PHE A 1 129 ? 7.043 0.025 -2.106 1.00 90.50 129 PHE A N 1
ATOM 973 C CA . PHE A 1 129 ? 7.127 0.851 -0.904 1.00 90.50 129 PHE A CA 1
ATOM 974 C C . PHE A 1 129 ? 5.748 1.361 -0.473 1.00 90.50 129 PHE A C 1
ATOM 976 O O . PHE A 1 129 ? 5.381 1.277 0.705 1.00 90.50 129 PHE A O 1
ATOM 983 N N . GLY A 1 130 ? 4.961 1.862 -1.428 1.00 87.75 130 GLY A N 1
ATOM 984 C CA . GLY A 1 130 ? 3.601 2.326 -1.191 1.00 87.75 130 GLY A CA 1
ATOM 985 C C . GLY A 1 130 ? 2.711 1.229 -0.607 1.00 87.75 130 GLY A C 1
ATOM 986 O O . GLY A 1 130 ? 1.921 1.497 0.309 1.00 87.75 130 GLY A O 1
ATOM 987 N N . ASP A 1 131 ? 2.857 0.003 -1.088 1.00 89.56 131 ASP A N 1
ATOM 988 C CA . ASP A 1 131 ? 2.109 -1.161 -0.638 1.00 89.56 131 ASP A CA 1
ATOM 989 C C . ASP A 1 131 ? 2.576 -1.661 0.729 1.00 89.56 131 ASP A C 1
ATOM 991 O O . ASP A 1 131 ? 1.747 -1.846 1.623 1.00 89.56 131 ASP A O 1
ATOM 995 N N . ALA A 1 132 ? 3.887 -1.722 0.984 1.00 90.88 132 ALA A N 1
ATOM 996 C CA . ALA A 1 132 ? 4.426 -1.986 2.320 1.00 90.88 132 ALA A CA 1
ATOM 997 C C . ALA A 1 132 ? 3.871 -1.004 3.369 1.00 90.88 132 ALA A C 1
ATOM 999 O O . ALA A 1 132 ? 3.425 -1.414 4.448 1.00 90.88 132 ALA A O 1
ATOM 1000 N N . MET A 1 133 ? 3.811 0.290 3.034 1.00 86.75 133 MET A N 1
ATOM 1001 C CA . MET A 1 133 ? 3.169 1.296 3.882 1.00 86.75 133 MET A CA 1
ATOM 1002 C C . MET A 1 133 ? 1.663 1.058 4.024 1.00 86.75 133 MET A C 1
ATOM 1004 O O . MET A 1 133 ? 1.125 1.239 5.114 1.00 86.75 133 MET A O 1
ATOM 1008 N N . ASN A 1 134 ? 0.972 0.640 2.961 1.00 84.69 134 ASN A N 1
ATOM 1009 C CA . ASN A 1 134 ? -0.461 0.345 2.996 1.00 84.69 134 ASN A CA 1
ATOM 1010 C C . ASN A 1 134 ? -0.784 -0.833 3.928 1.00 84.69 134 ASN A C 1
ATOM 1012 O O . ASN A 1 134 ? -1.709 -0.751 4.741 1.00 84.69 134 ASN A O 1
ATOM 1016 N N . TYR A 1 135 ? 0.006 -1.909 3.861 1.00 87.25 135 TYR A N 1
ATOM 1017 C CA . TYR A 1 135 ? -0.111 -3.057 4.759 1.00 87.25 135 TYR A CA 1
ATOM 1018 C C . TYR A 1 135 ? 0.239 -2.670 6.197 1.00 87.25 135 TYR A C 1
ATOM 1020 O O . TYR A 1 135 ? -0.471 -3.063 7.122 1.00 87.25 135 TYR A O 1
ATOM 1028 N N . GLY A 1 136 ? 1.278 -1.851 6.395 1.00 86.50 136 GLY A N 1
ATOM 1029 C CA . GLY A 1 136 ? 1.674 -1.339 7.709 1.00 86.50 136 GLY A CA 1
ATOM 1030 C C . GLY A 1 136 ? 0.592 -0.478 8.348 1.00 86.50 136 GLY A C 1
ATOM 1031 O O . GLY A 1 136 ? 0.224 -0.703 9.502 1.00 86.50 136 GLY A O 1
ATOM 1032 N N . ILE A 1 137 ? 0.012 0.444 7.575 1.00 79.31 137 ILE A N 1
ATOM 1033 C CA . ILE A 1 137 ? -1.139 1.236 7.999 1.00 79.31 137 ILE A CA 1
ATOM 1034 C C . ILE A 1 137 ? -2.290 0.292 8.326 1.00 79.31 137 ILE A C 1
ATOM 1036 O O . ILE A 1 137 ? -2.754 0.349 9.454 1.00 79.31 137 ILE A O 1
ATOM 1040 N N . SER A 1 138 ? -2.681 -0.622 7.428 1.00 78.50 138 SER A N 1
ATOM 1041 C CA . SER A 1 138 ? -3.769 -1.597 7.640 1.00 78.50 138 SER A CA 1
ATOM 1042 C C . SER A 1 138 ? -3.594 -2.449 8.904 1.00 78.50 138 SER A C 1
ATOM 1044 O O . SER A 1 138 ? -4.564 -2.698 9.620 1.00 78.50 138 SER A O 1
ATOM 1046 N N . LEU A 1 139 ? -2.363 -2.861 9.216 1.00 79.00 139 LEU A N 1
ATOM 1047 C CA . LEU A 1 139 ? -2.015 -3.580 10.445 1.00 79.00 139 LEU A CA 1
ATOM 1048 C C . LEU A 1 139 ? -2.135 -2.705 11.692 1.00 79.00 139 LEU A C 1
ATOM 1050 O O . LEU A 1 139 ? -2.585 -3.175 12.736 1.00 79.00 139 LEU A O 1
ATOM 1054 N N . ALA A 1 140 ? -1.732 -1.443 11.590 1.00 73.69 140 ALA A N 1
ATOM 1055 C CA . ALA A 1 140 ? -1.777 -0.484 12.685 1.00 73.69 140 ALA A CA 1
ATOM 1056 C C . ALA A 1 140 ? -3.188 0.131 12.872 1.00 73.69 140 ALA A C 1
ATOM 1058 O O . ALA A 1 140 ? -3.491 0.761 13.885 1.00 73.69 140 ALA A O 1
ATOM 1059 N N . VAL A 1 141 ? -4.082 -0.082 11.904 1.00 56.56 141 VAL A N 1
ATOM 1060 C CA . VAL A 1 141 ? -5.339 0.653 11.704 1.00 56.56 141 VAL A CA 1
ATOM 1061 C C . VAL A 1 141 ? -6.514 0.235 1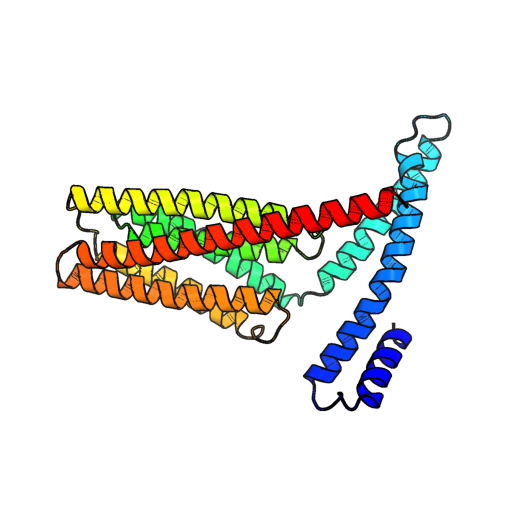2.583 1.00 56.56 141 VAL A C 1
ATOM 1063 O O . VAL A 1 141 ? -7.545 0.904 12.561 1.00 56.56 141 VAL A O 1
ATOM 1066 N N . LEU A 1 142 ? -6.392 -0.798 13.410 1.00 51.34 142 LEU A N 1
ATOM 1067 C CA . LEU A 1 142 ? -7.498 -1.191 14.294 1.00 51.34 142 LEU A CA 1
ATOM 1068 C C . LEU A 1 142 ? -7.612 -0.356 15.574 1.00 51.34 142 LEU A C 1
ATOM 1070 O O . LEU A 1 142 ? -8.633 -0.425 16.255 1.00 51.34 142 LEU A O 1
ATOM 1074 N N . SER A 1 143 ? -6.589 0.430 15.901 1.00 44.91 143 SER A N 1
ATOM 1075 C CA . SER A 1 143 ? -6.495 1.187 17.155 1.00 44.91 143 SER A CA 1
ATOM 1076 C C . SER A 1 143 ? -6.278 2.692 16.968 1.00 44.91 143 SER A C 1
ATOM 1078 O O . SER A 1 143 ? -6.326 3.431 17.949 1.00 44.91 143 SER A O 1
ATOM 1080 N N . MET A 1 144 ? -6.048 3.166 15.738 1.00 58.31 144 MET A N 1
ATOM 1081 C CA . MET A 1 144 ? -5.764 4.578 15.458 1.00 58.31 144 MET A CA 1
ATOM 1082 C C . MET A 1 144 ? -7.018 5.374 15.077 1.00 58.31 144 MET A C 1
ATOM 1084 O O . MET A 1 144 ? -7.854 4.908 14.301 1.00 58.31 144 MET A O 1
ATOM 1088 N N . SER A 1 145 ? -7.126 6.608 15.589 1.00 61.44 145 SER A N 1
ATOM 1089 C CA . SER A 1 145 ? -8.174 7.552 15.180 1.00 61.44 145 SER A CA 1
ATOM 1090 C C . SER A 1 145 ? -8.062 7.897 13.686 1.00 61.44 145 SER A C 1
ATOM 1092 O O . SER A 1 145 ? -6.977 7.829 13.100 1.00 61.44 145 SER A O 1
ATOM 1094 N N . LEU A 1 146 ? -9.185 8.285 13.066 1.00 66.00 146 LEU A N 1
ATOM 1095 C CA . LEU A 1 146 ? -9.270 8.640 11.637 1.00 66.00 146 LEU A CA 1
ATOM 1096 C C . LEU A 1 146 ? -8.201 9.670 11.213 1.00 66.00 146 LEU A C 1
ATOM 1098 O O . LEU A 1 146 ? -7.626 9.550 10.135 1.00 66.00 146 LEU A O 1
ATOM 1102 N N . ILE A 1 147 ? -7.848 10.606 12.100 1.00 69.31 147 ILE A N 1
ATOM 1103 C CA . ILE A 1 147 ? -6.810 11.623 11.873 1.00 69.31 147 ILE A CA 1
ATOM 1104 C C . ILE A 1 147 ? -5.411 11.026 11.688 1.00 69.31 147 ILE A C 1
ATOM 1106 O O . ILE A 1 147 ? -4.671 11.456 10.805 1.00 69.31 147 ILE A O 1
ATOM 1110 N N . TRP A 1 148 ? -5.027 10.034 12.495 1.00 71.88 148 TRP A N 1
ATOM 1111 C CA . TRP A 1 148 ? -3.690 9.439 12.407 1.00 71.88 148 TRP A CA 1
ATOM 1112 C C . TRP A 1 148 ? -3.537 8.586 11.151 1.00 71.88 148 TRP A C 1
ATOM 1114 O O . TRP A 1 148 ? -2.481 8.609 10.521 1.00 71.88 148 TRP A O 1
ATOM 1124 N N . ARG A 1 149 ? -4.615 7.915 10.732 1.00 75.44 149 ARG A N 1
ATOM 1125 C CA . ARG A 1 149 ? -4.672 7.215 9.444 1.00 75.44 149 ARG A CA 1
ATOM 1126 C C . ARG A 1 149 ? -4.477 8.185 8.280 1.00 75.44 149 ARG A C 1
ATOM 1128 O O . ARG A 1 149 ? -3.630 7.933 7.428 1.00 75.44 149 ARG A O 1
ATOM 1135 N N . ALA A 1 150 ? -5.202 9.303 8.278 1.00 79.62 150 ALA A N 1
ATOM 1136 C CA . ALA A 1 150 ? -5.087 10.310 7.228 1.00 79.62 150 ALA A CA 1
ATOM 1137 C C . ALA A 1 150 ? -3.690 10.961 7.202 1.00 79.62 150 ALA A C 1
ATOM 1139 O O . ALA A 1 150 ? -3.119 11.162 6.134 1.00 79.62 150 ALA A O 1
ATOM 1140 N N . ARG A 1 151 ? -3.072 11.215 8.364 1.00 83.06 151 ARG A N 1
ATOM 1141 C CA . ARG A 1 151 ? -1.684 11.714 8.443 1.00 83.06 151 ARG A CA 1
ATOM 1142 C C . ARG A 1 151 ? -0.657 10.708 7.913 1.00 83.06 151 ARG A C 1
ATOM 1144 O O . ARG A 1 151 ? 0.256 11.103 7.192 1.00 83.06 151 ARG A O 1
ATOM 1151 N N . ALA A 1 152 ? -0.806 9.422 8.226 1.00 81.44 152 ALA A N 1
ATOM 1152 C CA . ALA A 1 152 ? 0.070 8.378 7.693 1.00 81.44 152 ALA A CA 1
ATOM 1153 C C . ALA A 1 152 ? -0.091 8.218 6.169 1.00 81.44 152 ALA A C 1
ATOM 1155 O O . ALA A 1 152 ? 0.903 8.106 5.450 1.00 81.44 152 ALA A O 1
ATOM 1156 N N . ALA A 1 153 ? -1.328 8.282 5.664 1.00 82.94 153 ALA A N 1
ATOM 1157 C CA . ALA A 1 153 ? -1.616 8.283 4.231 1.00 82.94 153 ALA A CA 1
ATOM 1158 C C . ALA A 1 153 ? -1.037 9.522 3.523 1.00 82.94 153 ALA A C 1
ATOM 1160 O O . ALA A 1 153 ? -0.489 9.404 2.428 1.00 82.94 153 ALA A O 1
ATOM 1161 N N . LEU A 1 154 ? -1.069 10.693 4.167 1.00 87.25 154 LEU A N 1
ATOM 1162 C CA . LEU A 1 154 ? -0.430 11.907 3.659 1.00 87.25 154 LEU A CA 1
ATOM 1163 C C . LEU A 1 154 ? 1.091 11.737 3.532 1.00 87.25 154 LEU A C 1
ATOM 1165 O O . LEU A 1 154 ? 1.658 12.071 2.494 1.00 87.25 154 LEU A O 1
ATOM 1169 N N . PHE A 1 155 ? 1.744 11.180 4.557 1.00 87.50 155 PHE A N 1
ATOM 1170 C CA . PHE A 1 155 ? 3.180 10.888 4.521 1.00 87.50 155 PHE A CA 1
ATOM 1171 C C . PHE A 1 155 ? 3.534 9.896 3.400 1.00 87.50 155 PHE A C 1
ATOM 1173 O O . PHE A 1 155 ? 4.481 10.134 2.647 1.00 87.50 155 PHE A O 1
ATOM 1180 N N . LYS A 1 156 ? 2.726 8.841 3.217 1.00 86.38 156 LYS A N 1
ATOM 1181 C CA . LYS A 1 156 ? 2.828 7.921 2.070 1.00 86.38 156 LYS A CA 1
ATOM 1182 C C . LYS A 1 156 ? 2.730 8.673 0.737 1.00 86.38 156 LYS A C 1
ATOM 1184 O O . LYS A 1 156 ? 3.583 8.512 -0.124 1.00 86.38 156 LYS A O 1
ATOM 1189 N N . GLY A 1 157 ? 1.720 9.525 0.567 1.00 85.94 157 GLY A N 1
ATOM 1190 C CA . GLY A 1 157 ? 1.530 10.278 -0.674 1.00 85.94 157 GLY A CA 1
ATOM 1191 C C . GLY A 1 157 ? 2.702 11.210 -1.000 1.00 85.94 157 GLY A C 1
ATOM 1192 O O . GLY A 1 157 ? 3.152 11.253 -2.141 1.00 85.94 157 GLY A O 1
ATOM 1193 N N . ILE A 1 158 ? 3.238 11.922 -0.004 1.00 90.62 158 ILE A N 1
ATOM 1194 C CA . ILE A 1 158 ? 4.385 12.829 -0.191 1.00 90.62 158 ILE A CA 1
ATOM 1195 C C . ILE A 1 158 ? 5.646 12.051 -0.579 1.00 90.62 158 ILE A C 1
ATOM 1197 O O . ILE A 1 158 ? 6.342 12.441 -1.515 1.00 90.62 158 ILE A O 1
ATOM 1201 N N . THR A 1 159 ? 5.931 10.949 0.116 1.00 87.88 159 THR A N 1
ATOM 1202 C CA . THR A 1 159 ? 7.116 10.120 -0.156 1.00 87.88 159 THR A CA 1
ATOM 1203 C C . THR A 1 159 ? 7.043 9.457 -1.533 1.00 87.88 159 THR A C 1
ATOM 1205 O O . THR A 1 159 ? 8.006 9.560 -2.290 1.00 87.88 159 THR A O 1
ATOM 1208 N N . MET A 1 160 ? 5.889 8.894 -1.916 1.00 87.31 160 MET A N 1
ATOM 1209 C CA . MET A 1 160 ? 5.657 8.370 -3.272 1.00 87.31 160 MET A CA 1
ATOM 1210 C C . MET A 1 160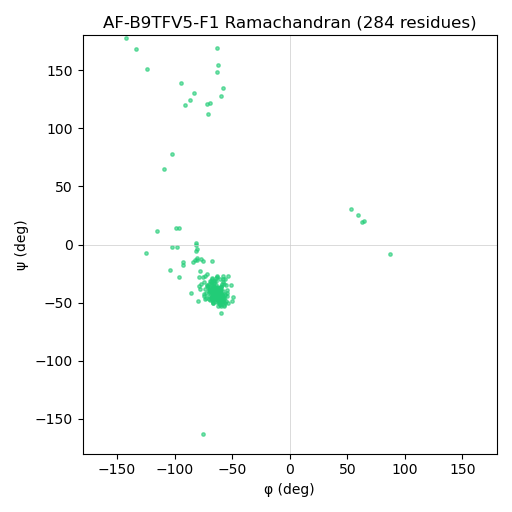 ? 5.806 9.458 -4.341 1.00 87.31 160 MET A C 1
ATOM 1212 O O . MET A 1 160 ? 6.424 9.222 -5.372 1.00 87.31 160 MET A O 1
ATOM 1216 N N . GLY A 1 161 ? 5.286 10.665 -4.096 1.00 88.88 161 GLY A N 1
ATOM 1217 C CA . GLY A 1 161 ? 5.413 11.785 -5.029 1.00 88.88 161 GLY A CA 1
ATOM 1218 C C . GLY A 1 161 ? 6.865 12.229 -5.231 1.00 88.88 161 GLY A C 1
ATOM 1219 O O . GLY A 1 161 ? 7.298 12.425 -6.365 1.00 88.88 161 GLY A O 1
ATOM 1220 N N . ALA A 1 162 ? 7.636 12.341 -4.146 1.00 90.81 162 ALA A N 1
ATOM 1221 C CA . ALA A 1 162 ? 9.055 12.684 -4.212 1.00 90.81 162 ALA A CA 1
ATOM 1222 C C . ALA A 1 162 ? 9.865 11.619 -4.971 1.00 90.81 162 ALA A C 1
ATOM 1224 O O . ALA A 1 162 ? 10.676 11.962 -5.832 1.00 90.81 162 ALA A O 1
ATOM 1225 N N . PHE A 1 163 ? 9.610 10.336 -4.696 1.00 86.25 163 PHE A N 1
ATOM 1226 C CA . PHE A 1 163 ? 10.297 9.232 -5.366 1.00 86.25 163 PHE A CA 1
ATOM 1227 C C . PHE A 1 163 ? 9.878 9.112 -6.844 1.00 86.25 163 PHE A C 1
ATOM 1229 O O . PHE A 1 163 ? 10.731 8.948 -7.710 1.00 86.25 163 PHE A O 1
ATOM 1236 N N . GLY A 1 164 ? 8.601 9.342 -7.165 1.00 87.25 164 GLY A N 1
ATOM 1237 C CA . GLY A 1 164 ? 8.100 9.425 -8.540 1.00 87.25 164 GLY A CA 1
ATOM 1238 C C . GLY A 1 164 ? 8.754 10.536 -9.362 1.00 87.25 164 GLY A C 1
ATOM 1239 O O . GLY A 1 164 ? 9.155 10.299 -10.499 1.00 87.25 164 GLY A O 1
ATOM 1240 N N . LEU A 1 165 ? 8.938 11.731 -8.787 1.00 91.75 165 LEU A N 1
ATOM 1241 C CA . LEU A 1 165 ? 9.676 12.820 -9.443 1.00 91.75 165 LEU A CA 1
ATOM 1242 C C . LEU A 1 165 ? 11.147 12.457 -9.662 1.00 91.75 165 LEU A C 1
ATOM 1244 O O . LEU A 1 165 ? 11.702 12.757 -10.718 1.00 91.75 165 LEU A O 1
ATOM 1248 N N . PHE A 1 166 ? 11.769 11.800 -8.681 1.00 90.00 166 PHE A N 1
ATOM 1249 C CA . PHE A 1 166 ? 13.142 11.318 -8.791 1.00 90.00 166 PHE A CA 1
ATOM 1250 C C . PHE A 1 166 ? 13.298 10.299 -9.930 1.00 90.00 166 PHE A C 1
ATOM 1252 O O . PHE A 1 166 ? 14.194 10.451 -10.758 1.00 90.00 166 PHE A O 1
ATOM 1259 N N . VAL A 1 167 ? 12.396 9.320 -10.036 1.00 88.25 167 VAL A N 1
ATOM 1260 C CA . VAL A 1 167 ? 12.386 8.341 -11.135 1.00 88.25 167 VAL A CA 1
ATOM 1261 C C . VAL A 1 167 ? 12.144 9.021 -12.481 1.00 88.25 167 VAL A C 1
ATOM 1263 O O . VAL A 1 167 ? 12.835 8.716 -13.448 1.00 88.25 167 VAL A O 1
ATOM 1266 N N . PHE A 1 168 ? 11.228 9.990 -12.553 1.00 87.62 168 PHE A N 1
ATOM 1267 C CA . PHE A 1 168 ? 10.963 10.736 -13.786 1.00 87.62 168 PHE A CA 1
ATOM 1268 C C . PHE A 1 168 ? 12.192 11.538 -14.251 1.00 87.62 168 PHE A C 1
ATOM 1270 O O . PHE A 1 168 ? 12.540 11.534 -15.433 1.00 87.62 168 PHE A O 1
ATOM 1277 N N . ALA A 1 169 ? 12.898 12.182 -13.316 1.00 89.44 169 ALA A N 1
ATOM 1278 C CA . ALA A 1 169 ? 14.170 12.843 -13.595 1.00 89.44 169 ALA A CA 1
ATOM 1279 C C . ALA A 1 169 ? 15.256 11.835 -14.012 1.00 89.44 169 ALA A C 1
ATOM 1281 O O . ALA A 1 169 ? 16.002 12.093 -14.957 1.00 89.44 169 ALA A O 1
ATOM 1282 N N . GLY A 1 170 ? 15.305 10.668 -13.363 1.00 85.44 170 GLY A N 1
ATOM 1283 C CA . GLY A 1 170 ? 16.179 9.552 -13.721 1.00 85.44 170 GLY A CA 1
ATOM 1284 C C . GLY A 1 170 ? 15.921 9.018 -15.132 1.00 85.44 170 GLY A C 1
ATOM 1285 O O . GLY A 1 170 ? 16.876 8.758 -15.862 1.00 85.44 170 GLY A O 1
ATOM 1286 N N . ALA A 1 171 ? 14.658 8.942 -15.562 1.00 86.38 171 ALA A N 1
ATOM 1287 C CA . ALA A 1 171 ? 14.275 8.568 -16.925 1.00 86.38 171 ALA A CA 1
ATOM 1288 C C . ALA A 1 171 ? 14.820 9.575 -17.944 1.00 86.38 171 ALA A C 1
ATOM 1290 O O . ALA A 1 171 ? 15.465 9.186 -18.916 1.00 86.38 171 ALA A O 1
ATOM 1291 N N . GLY A 1 172 ? 14.639 10.875 -17.684 1.00 87.81 172 GLY A N 1
ATOM 1292 C CA . GLY A 1 172 ? 15.198 11.937 -18.523 1.00 87.81 172 GLY A CA 1
ATOM 1293 C C . GLY A 1 172 ? 16.728 11.894 -18.585 1.00 87.81 172 GLY A C 1
ATOM 1294 O O . GLY A 1 172 ? 17.315 11.999 -19.661 1.00 87.81 172 GLY A O 1
ATOM 1295 N N . TRP A 1 173 ? 17.382 11.662 -17.446 1.00 86.31 173 TRP A N 1
ATOM 1296 C CA . TRP A 1 173 ? 18.835 11.523 -17.378 1.00 86.31 173 TRP A CA 1
ATOM 1297 C C . TRP A 1 173 ? 19.342 10.300 -18.149 1.00 86.31 173 TRP A C 1
ATOM 1299 O O . TRP A 1 173 ? 20.326 10.393 -18.886 1.00 86.31 173 TRP A O 1
ATOM 1309 N N . SER A 1 174 ? 18.681 9.151 -17.995 1.00 84.19 174 SER A N 1
ATOM 1310 C CA . SER A 1 174 ? 19.030 7.917 -18.703 1.00 84.19 174 SER A CA 1
ATOM 1311 C C . SER A 1 174 ? 18.866 8.084 -20.216 1.00 84.19 174 SER A C 1
ATOM 1313 O O . SER A 1 174 ? 19.775 7.740 -20.973 1.00 84.19 174 SER A O 1
ATOM 1315 N N . PHE A 1 175 ? 17.781 8.739 -20.645 1.00 85.31 175 PHE A N 1
ATOM 1316 C CA . PHE A 1 175 ? 17.532 9.086 -22.043 1.00 85.31 175 PHE A CA 1
ATOM 1317 C C . PHE A 1 175 ? 18.658 9.939 -22.648 1.00 85.31 175 PHE A C 1
ATOM 1319 O O . PHE A 1 175 ? 19.157 9.621 -23.725 1.00 85.31 175 PHE A O 1
ATOM 1326 N N . MET A 1 176 ? 19.110 10.982 -21.944 1.00 87.94 176 MET A N 1
ATOM 1327 C CA . MET A 1 176 ? 20.180 11.863 -22.433 1.00 87.94 176 MET A CA 1
ATOM 1328 C C . MET A 1 176 ? 21.549 11.175 -22.521 1.00 87.94 176 MET A C 1
ATOM 1330 O O . MET A 1 176 ? 22.363 11.545 -23.363 1.00 87.94 176 MET A O 1
ATOM 1334 N N . ASN A 1 177 ? 21.813 10.190 -21.659 1.00 83.81 177 ASN A N 1
ATOM 1335 C CA . ASN A 1 177 ? 23.105 9.502 -21.592 1.00 83.81 177 ASN A CA 1
ATOM 1336 C C . ASN A 1 177 ? 23.135 8.167 -22.354 1.00 83.81 177 ASN A C 1
ATOM 1338 O O . ASN A 1 177 ? 24.176 7.513 -22.376 1.00 83.81 177 ASN A O 1
ATOM 1342 N N . GLY A 1 178 ? 22.014 7.745 -22.951 1.00 77.56 178 GLY A N 1
ATOM 1343 C CA . GLY A 1 178 ? 21.924 6.533 -23.771 1.00 77.56 178 GLY A CA 1
ATOM 1344 C C . GLY A 1 178 ? 22.292 5.238 -23.039 1.00 77.56 178 GLY A C 1
ATOM 1345 O O . GLY A 1 178 ? 22.743 4.288 -23.677 1.00 77.56 178 GLY A O 1
ATOM 1346 N N . LYS A 1 179 ? 22.149 5.189 -21.707 1.00 78.00 179 LYS A N 1
ATOM 1347 C CA . LYS A 1 179 ? 22.512 4.004 -20.919 1.00 78.00 179 LYS A CA 1
ATOM 1348 C C . LYS A 1 179 ? 21.497 2.891 -21.161 1.00 78.00 179 LYS A C 1
ATOM 1350 O O . LYS A 1 179 ? 20.314 3.063 -20.889 1.00 78.00 179 LYS A O 1
ATOM 1355 N N . VAL A 1 180 ? 21.969 1.751 -21.658 1.00 79.38 180 VAL A N 1
ATOM 1356 C CA . VAL A 1 180 ? 21.131 0.564 -21.852 1.00 79.38 180 VAL A CA 1
ATOM 1357 C C . VAL A 1 180 ? 21.110 -0.239 -20.549 1.00 79.38 180 VAL A C 1
ATOM 1359 O O . VAL A 1 180 ? 22.189 -0.571 -20.050 1.00 79.38 180 VAL A O 1
ATOM 1362 N N . PRO A 1 181 ? 19.925 -0.537 -19.982 1.00 82.38 181 PRO A N 1
ATOM 1363 C CA . PRO A 1 181 ? 19.822 -1.359 -18.785 1.00 82.38 181 PRO A CA 1
ATOM 1364 C C . PRO A 1 181 ? 20.329 -2.774 -19.039 1.00 82.38 181 PRO A C 1
ATOM 1366 O O . PRO A 1 181 ? 20.160 -3.312 -20.134 1.00 82.38 181 PRO A O 1
ATOM 1369 N N . GLU A 1 182 ? 20.899 -3.404 -18.016 1.00 86.19 182 GLU A N 1
ATOM 1370 C CA . GLU A 1 182 ? 21.312 -4.802 -18.113 1.00 86.19 182 GLU A CA 1
ATOM 1371 C C . GLU A 1 182 ? 20.075 -5.730 -18.149 1.00 86.19 182 GLU A C 1
ATOM 1373 O O . GLU A 1 182 ? 19.378 -5.861 -17.134 1.00 86.19 182 GLU A O 1
ATOM 1378 N N . PRO A 1 183 ? 19.787 -6.421 -19.273 1.00 83.69 183 PRO A N 1
ATOM 1379 C CA . PRO A 1 183 ? 18.513 -7.126 -19.441 1.00 83.69 183 PRO A CA 1
ATOM 1380 C C . PRO A 1 183 ? 18.349 -8.323 -18.501 1.00 83.69 183 PRO A C 1
ATOM 1382 O O . PRO A 1 183 ? 17.237 -8.638 -18.081 1.00 83.69 183 PRO A O 1
ATOM 1385 N N . TYR A 1 184 ? 19.453 -8.995 -18.158 1.00 87.94 184 TYR A N 1
ATOM 1386 C CA . TYR A 1 184 ? 19.435 -10.171 -17.287 1.00 87.94 184 TYR A CA 1
ATOM 1387 C C . TYR A 1 184 ? 19.021 -9.806 -15.861 1.00 87.94 184 TYR A C 1
ATOM 1389 O O . TYR A 1 184 ? 18.103 -10.417 -15.312 1.00 87.94 184 TYR A O 1
ATOM 1397 N N . THR A 1 185 ? 19.648 -8.778 -15.284 1.00 87.81 185 THR A N 1
ATOM 1398 C CA . THR A 1 185 ? 19.313 -8.284 -13.945 1.00 87.81 185 THR A CA 1
ATOM 1399 C C . THR A 1 185 ? 17.883 -7.745 -13.915 1.00 87.81 185 THR A C 1
ATOM 1401 O O . THR A 1 185 ? 17.110 -8.105 -13.031 1.00 87.81 185 THR A O 1
ATOM 1404 N N . MET A 1 186 ? 17.482 -6.977 -14.932 1.00 87.69 186 MET A N 1
ATOM 1405 C CA . MET A 1 186 ? 16.113 -6.473 -15.070 1.00 87.69 186 MET A CA 1
ATOM 1406 C C . MET A 1 186 ? 15.068 -7.601 -15.127 1.00 87.69 186 MET A C 1
ATOM 1408 O O . MET A 1 186 ? 14.064 -7.551 -14.420 1.00 87.69 186 MET A O 1
ATOM 1412 N N . GLY A 1 187 ? 15.317 -8.646 -15.919 1.00 89.75 187 GLY A N 1
ATOM 1413 C CA . GLY A 1 187 ? 14.397 -9.773 -16.072 1.00 89.75 187 GLY A CA 1
ATOM 1414 C C . GLY A 1 187 ? 14.274 -10.641 -14.817 1.00 89.75 187 GLY A C 1
ATOM 1415 O O . GLY A 1 187 ? 13.162 -11.004 -14.437 1.00 89.75 187 GLY A O 1
ATOM 1416 N N . ILE A 1 188 ? 15.392 -10.958 -14.152 1.00 93.19 188 ILE A N 1
ATOM 1417 C CA . ILE A 1 188 ? 15.384 -11.779 -12.928 1.00 93.19 188 ILE A CA 1
ATOM 1418 C C . ILE A 1 188 ? 14.667 -11.043 -11.795 1.00 93.19 188 ILE A C 1
ATOM 1420 O O . ILE A 1 188 ? 13.821 -11.631 -11.121 1.00 93.19 188 ILE A O 1
ATOM 1424 N N . ILE A 1 189 ? 14.985 -9.762 -11.595 1.00 94.25 189 ILE A N 1
ATOM 1425 C CA . ILE A 1 189 ? 14.370 -8.965 -10.532 1.00 94.25 189 ILE A CA 1
ATOM 1426 C C . ILE A 1 189 ? 12.885 -8.751 -10.821 1.00 94.25 189 ILE A C 1
ATOM 1428 O O . ILE A 1 189 ? 12.073 -9.012 -9.937 1.00 94.25 189 ILE A O 1
ATOM 1432 N N . GLY A 1 190 ? 12.511 -8.427 -12.064 1.00 91.75 190 GLY A N 1
ATOM 1433 C CA . GLY A 1 190 ? 11.105 -8.309 -12.460 1.00 91.75 190 GLY A CA 1
ATOM 1434 C C . GLY A 1 190 ? 10.308 -9.606 -12.267 1.00 91.75 190 GLY A C 1
ATOM 1435 O O . GLY A 1 190 ? 9.150 -9.569 -11.855 1.00 91.75 190 GLY A O 1
ATOM 1436 N N . LEU A 1 191 ? 10.922 -10.776 -12.482 1.00 94.56 191 LEU A N 1
ATOM 1437 C CA . LEU A 1 191 ? 10.279 -12.069 -12.220 1.00 94.56 191 LEU A CA 1
ATOM 1438 C C . LEU A 1 191 ? 10.078 -12.329 -10.717 1.00 94.56 191 LEU A C 1
ATOM 1440 O O . LEU A 1 191 ? 9.034 -12.849 -10.308 1.00 94.56 191 LEU A O 1
ATOM 1444 N N . LEU A 1 192 ? 11.064 -11.980 -9.885 1.00 95.38 192 LEU A N 1
ATOM 1445 C CA . LEU A 1 192 ? 10.940 -12.059 -8.426 1.00 95.38 192 LEU A CA 1
ATOM 1446 C C . LEU A 1 192 ? 9.844 -11.117 -7.917 1.00 95.38 192 LEU A C 1
ATOM 1448 O O . LEU A 1 192 ? 9.004 -11.535 -7.119 1.00 95.38 192 LEU A O 1
ATOM 1452 N N . ALA A 1 193 ? 9.812 -9.891 -8.435 1.00 93.62 193 ALA A N 1
ATOM 1453 C CA . ALA A 1 193 ? 8.820 -8.876 -8.116 1.00 93.62 193 ALA A CA 1
ATOM 1454 C C . ALA A 1 193 ? 7.398 -9.346 -8.469 1.00 93.62 193 ALA A C 1
ATOM 1456 O O . ALA A 1 193 ? 6.517 -9.388 -7.604 1.00 93.62 193 ALA A O 1
ATOM 1457 N N . LEU A 1 194 ? 7.214 -9.864 -9.688 1.00 94.25 194 LEU A N 1
ATOM 1458 C CA . LEU A 1 194 ? 5.964 -10.487 -10.121 1.00 94.25 194 LEU A CA 1
ATOM 1459 C C . LEU A 1 194 ? 5.547 -11.642 -9.199 1.00 94.25 194 LEU A C 1
ATOM 1461 O O . LEU A 1 194 ? 4.379 -11.750 -8.827 1.00 94.25 194 LEU A O 1
ATOM 1465 N N . SER A 1 195 ? 6.491 -12.499 -8.801 1.00 95.56 195 SER A N 1
ATOM 1466 C CA . SER A 1 195 ? 6.211 -13.642 -7.924 1.00 95.56 195 SER A CA 1
ATOM 1467 C C . SER A 1 195 ? 5.706 -13.200 -6.549 1.00 95.56 195 SER A C 1
ATOM 1469 O O . SER A 1 195 ? 4.777 -13.804 -6.007 1.00 95.56 195 SER A O 1
ATOM 1471 N N . VAL A 1 196 ? 6.281 -12.129 -5.994 1.00 95.44 196 VAL A N 1
ATOM 1472 C CA . VAL A 1 196 ? 5.841 -11.555 -4.718 1.00 95.44 196 VAL A CA 1
ATOM 1473 C C . VAL A 1 196 ? 4.444 -10.955 -4.844 1.00 95.44 196 VAL A C 1
ATOM 1475 O O . VAL A 1 196 ? 3.568 -11.324 -4.058 1.00 95.44 196 VAL A O 1
ATOM 1478 N N . ASN A 1 197 ? 4.193 -10.115 -5.849 1.00 93.19 197 ASN A N 1
ATOM 1479 C CA . ASN A 1 197 ? 2.898 -9.444 -6.000 1.00 93.19 197 ASN A CA 1
ATOM 1480 C C . ASN A 1 197 ? 1.766 -10.413 -6.346 1.00 93.19 197 ASN A C 1
ATOM 1482 O O . ASN A 1 197 ? 0.688 -10.337 -5.753 1.00 93.19 197 ASN A O 1
ATOM 1486 N N . VAL A 1 198 ? 2.021 -11.412 -7.195 1.00 94.69 198 VAL A N 1
ATOM 1487 C CA . VAL A 1 198 ? 1.062 -12.499 -7.450 1.00 94.69 198 VAL A CA 1
ATOM 1488 C C . VAL A 1 198 ? 0.813 -13.314 -6.181 1.00 94.69 198 VAL A C 1
ATOM 1490 O O . VAL A 1 198 ? -0.340 -13.585 -5.847 1.00 94.69 198 VAL A O 1
ATOM 1493 N N . GLY A 1 199 ? 1.861 -13.679 -5.435 1.00 94.75 199 GLY A N 1
ATOM 1494 C CA . GLY A 1 199 ? 1.719 -14.418 -4.179 1.00 94.75 199 GLY A CA 1
ATOM 1495 C C . GLY A 1 199 ? 0.858 -13.672 -3.156 1.00 94.75 199 GLY A C 1
ATOM 1496 O O . GLY A 1 199 ? -0.049 -14.255 -2.556 1.00 94.75 199 GLY A O 1
ATOM 1497 N N . VAL A 1 200 ? 1.088 -12.368 -2.997 1.00 93.69 200 VAL A N 1
ATOM 1498 C CA . VAL A 1 200 ? 0.304 -11.500 -2.110 1.00 93.69 200 VAL A CA 1
ATOM 1499 C C . VAL A 1 200 ? -1.140 -11.361 -2.597 1.00 93.69 200 VAL A C 1
ATOM 1501 O O . VAL A 1 200 ? -2.066 -11.575 -1.810 1.00 93.69 200 VAL A O 1
ATOM 1504 N N . ALA A 1 201 ? -1.357 -11.107 -3.890 1.00 92.25 201 ALA A N 1
ATOM 1505 C CA . ALA A 1 201 ? -2.691 -11.002 -4.476 1.00 92.25 201 ALA A CA 1
ATOM 1506 C C . ALA A 1 201 ? -3.507 -12.299 -4.317 1.00 92.25 201 ALA A C 1
ATOM 1508 O O . ALA A 1 201 ? -4.699 -12.242 -4.004 1.00 92.25 201 ALA A O 1
ATOM 1509 N N . LEU A 1 202 ? -2.875 -13.469 -4.467 1.00 93.56 202 LEU A N 1
ATOM 1510 C CA . LEU A 1 202 ? -3.509 -14.775 -4.252 1.00 93.56 202 LEU A CA 1
ATOM 1511 C C . LEU A 1 202 ? -3.880 -15.003 -2.783 1.00 93.56 202 LEU A C 1
ATOM 1513 O O . LEU A 1 202 ? -4.984 -15.466 -2.498 1.00 93.56 202 LEU A O 1
ATOM 1517 N N . MET A 1 203 ? -3.004 -14.645 -1.837 1.00 92.19 203 MET A N 1
ATOM 1518 C CA . MET A 1 203 ? -3.324 -14.734 -0.406 1.00 92.19 203 MET A CA 1
ATOM 1519 C C . MET A 1 203 ? -4.492 -13.816 -0.021 1.00 92.19 203 MET A C 1
ATOM 1521 O O . MET A 1 203 ? -5.335 -14.186 0.800 1.00 92.19 203 MET A O 1
ATOM 1525 N N . LEU A 1 204 ? -4.559 -12.629 -0.625 1.00 88.88 204 LEU A N 1
ATOM 1526 C CA . LEU A 1 204 ? -5.611 -11.643 -0.382 1.00 88.88 204 LEU A CA 1
ATOM 1527 C C . LEU A 1 204 ? -6.897 -11.910 -1.175 1.00 88.88 204 LEU A C 1
ATOM 1529 O O . LEU A 1 204 ? -7.938 -11.355 -0.833 1.00 88.88 204 LEU A O 1
ATOM 1533 N N . TYR A 1 205 ? -6.875 -12.798 -2.172 1.00 89.31 205 TYR A N 1
ATOM 1534 C CA . TYR A 1 205 ? -8.032 -13.109 -3.019 1.00 89.31 205 TYR A CA 1
ATOM 1535 C C . TYR A 1 205 ? -9.252 -13.603 -2.232 1.00 89.31 205 TYR A C 1
ATOM 1537 O O . TYR A 1 205 ? -10.393 -13.325 -2.606 1.00 89.31 205 TYR A O 1
ATOM 1545 N N . ALA A 1 206 ? -9.021 -14.299 -1.116 1.00 84.31 206 ALA A N 1
ATOM 1546 C CA . ALA A 1 206 ? -10.077 -14.753 -0.213 1.00 84.31 206 ALA A CA 1
ATOM 1547 C C . ALA A 1 206 ? -10.803 -13.602 0.516 1.00 84.31 206 ALA A C 1
ATOM 1549 O O . ALA A 1 206 ? -11.861 -13.827 1.096 1.00 84.31 206 ALA A O 1
ATOM 1550 N N . TYR A 1 207 ? -10.245 -12.389 0.491 1.00 83.50 207 TYR A N 1
ATOM 1551 C CA . TYR A 1 207 ? -10.759 -11.194 1.164 1.00 83.50 207 TYR A CA 1
ATOM 1552 C C . TYR A 1 207 ? -11.176 -10.094 0.177 1.00 83.50 207 TYR A C 1
ATOM 1554 O O . TYR A 1 207 ? -11.443 -8.968 0.591 1.00 83.50 207 TYR A O 1
ATOM 1562 N N . ARG A 1 208 ? -11.262 -10.414 -1.122 1.00 85.00 208 ARG A N 1
ATOM 1563 C CA . ARG A 1 208 ? -11.643 -9.456 -2.173 1.00 85.00 208 ARG A CA 1
ATOM 1564 C C . ARG A 1 208 ? -13.061 -8.904 -2.012 1.00 85.00 208 ARG A C 1
ATOM 1566 O O . ARG A 1 208 ? -13.317 -7.808 -2.469 1.00 85.00 208 ARG A O 1
ATOM 1573 N N . ASP A 1 209 ? -13.959 -9.652 -1.377 1.00 76.44 209 ASP A N 1
ATOM 1574 C CA . ASP A 1 209 ? -15.353 -9.249 -1.141 1.00 76.44 209 ASP A CA 1
ATOM 1575 C C . ASP A 1 209 ? -15.526 -8.697 0.295 1.00 76.44 209 ASP A C 1
ATOM 1577 O O . ASP A 1 209 ? -16.632 -8.586 0.815 1.00 76.44 209 ASP A O 1
ATOM 1581 N N . GLY A 1 210 ? -14.410 -8.384 0.970 1.00 70.88 210 GLY A N 1
ATOM 1582 C CA . GLY A 1 210 ? -14.377 -7.864 2.335 1.00 70.88 210 GLY A CA 1
ATOM 1583 C C . GLY A 1 210 ? -14.781 -6.393 2.446 1.00 70.88 210 GLY A C 1
ATOM 1584 O O . GLY A 1 210 ? -15.367 -5.808 1.536 1.00 70.88 210 GLY A O 1
ATOM 1585 N N . ASP A 1 211 ? -14.445 -5.773 3.580 1.00 72.69 211 ASP A N 1
ATOM 1586 C CA . ASP A 1 211 ? -14.676 -4.341 3.785 1.00 72.69 211 ASP A CA 1
ATOM 1587 C C . ASP A 1 211 ? -13.874 -3.469 2.797 1.00 72.69 211 ASP A C 1
ATOM 1589 O O . ASP A 1 211 ? -12.976 -3.936 2.092 1.00 72.69 211 ASP A O 1
ATOM 1593 N N . ALA A 1 212 ? -14.178 -2.169 2.755 1.00 67.88 212 ALA A N 1
ATOM 1594 C CA . ALA A 1 212 ? -13.524 -1.236 1.837 1.00 67.88 212 ALA A CA 1
ATOM 1595 C C . ALA A 1 212 ? -11.986 -1.214 1.971 1.00 67.88 212 ALA A C 1
ATOM 1597 O O . ALA A 1 212 ? -11.288 -0.967 0.988 1.00 67.88 212 ALA A O 1
ATOM 1598 N N . ASN A 1 213 ? -11.442 -1.487 3.164 1.00 73.75 213 ASN A N 1
ATOM 1599 C CA . ASN A 1 213 ? -9.999 -1.556 3.374 1.00 73.75 213 ASN A CA 1
ATOM 1600 C C . ASN A 1 213 ? -9.424 -2.843 2.765 1.00 73.75 213 ASN A C 1
ATOM 1602 O O . ASN A 1 213 ? -8.439 -2.777 2.039 1.00 73.75 213 ASN A O 1
ATOM 1606 N N . MET A 1 214 ? -10.049 -3.996 3.012 1.00 80.62 214 MET A N 1
ATOM 1607 C CA . MET A 1 214 ? -9.654 -5.286 2.432 1.00 80.62 214 MET A CA 1
ATOM 1608 C C . MET A 1 214 ? -9.739 -5.282 0.901 1.00 80.62 214 MET A C 1
ATOM 1610 O O . MET A 1 214 ? -8.797 -5.707 0.232 1.00 80.62 214 MET A O 1
ATOM 1614 N N . GLN A 1 215 ? -10.826 -4.734 0.351 1.00 79.19 215 GLN A N 1
ATOM 1615 C CA . GLN A 1 215 ? -11.014 -4.548 -1.089 1.00 79.19 215 GLN A CA 1
ATOM 1616 C C . GLN A 1 215 ? -9.916 -3.682 -1.704 1.00 79.19 215 GLN A C 1
ATOM 1618 O O . GLN A 1 215 ? -9.324 -4.059 -2.713 1.00 79.19 215 GLN A O 1
ATOM 1623 N N . SER A 1 216 ? -9.625 -2.538 -1.082 1.00 78.19 216 SER A N 1
ATOM 1624 C CA . SER A 1 216 ? -8.575 -1.622 -1.534 1.00 78.19 216 SER A CA 1
ATOM 1625 C C . SER A 1 216 ? -7.208 -2.311 -1.579 1.00 78.19 216 SER A C 1
ATOM 1627 O O . SER A 1 216 ? -6.529 -2.275 -2.600 1.00 78.19 216 SER A O 1
ATOM 1629 N N . VAL A 1 217 ? -6.844 -3.008 -0.499 1.00 83.00 217 VAL A N 1
ATOM 1630 C CA . VAL A 1 217 ? -5.581 -3.750 -0.374 1.00 83.00 217 VAL A CA 1
ATOM 1631 C C . VAL A 1 217 ? -5.460 -4.820 -1.468 1.00 83.00 217 VAL A C 1
ATOM 1633 O O . VAL A 1 217 ? -4.423 -4.900 -2.114 1.00 83.00 217 VAL A O 1
ATOM 1636 N N . TRP A 1 218 ? -6.515 -5.595 -1.736 1.00 87.69 218 TRP A N 1
ATOM 1637 C CA . TRP A 1 218 ? -6.494 -6.602 -2.806 1.00 87.69 218 TRP A CA 1
ATOM 1638 C C . TRP A 1 218 ? -6.391 -5.990 -4.213 1.00 87.69 218 TRP A C 1
ATOM 1640 O O . TRP A 1 218 ? -5.655 -6.500 -5.060 1.00 87.69 218 TRP A O 1
ATOM 1650 N N . LEU A 1 219 ? -7.122 -4.899 -4.474 1.00 83.00 219 LEU A N 1
ATOM 1651 C CA . LEU A 1 219 ? -7.081 -4.203 -5.762 1.00 83.00 219 LEU A CA 1
ATOM 1652 C C . LEU A 1 219 ? -5.687 -3.639 -6.062 1.00 83.00 219 LEU A C 1
ATOM 1654 O O . LEU A 1 219 ? -5.261 -3.727 -7.212 1.00 83.00 219 LEU A O 1
ATOM 1658 N N . CYS A 1 220 ? -4.992 -3.103 -5.053 1.00 84.19 220 CYS A N 1
ATOM 1659 C CA . CYS A 1 220 ? -3.605 -2.646 -5.169 1.00 84.19 220 CYS A CA 1
ATOM 1660 C C . CYS A 1 220 ? -2.680 -3.794 -5.575 1.00 84.19 220 CYS A C 1
ATOM 1662 O O . CYS A 1 220 ? -2.170 -3.763 -6.690 1.00 84.19 220 CYS A O 1
ATOM 1664 N N . SER A 1 221 ? -2.611 -4.878 -4.791 1.00 86.56 221 SER A N 1
ATOM 1665 C CA . SER A 1 221 ? -1.713 -6.004 -5.104 1.00 86.56 221 SER A CA 1
ATOM 1666 C C . SER A 1 221 ? -1.967 -6.608 -6.492 1.00 86.56 221 SER A C 1
ATOM 1668 O O . SER A 1 221 ? -1.051 -7.076 -7.166 1.00 86.56 221 SER A O 1
ATOM 1670 N N . ARG A 1 222 ? -3.231 -6.621 -6.939 1.00 88.69 222 ARG A N 1
ATOM 1671 C CA . ARG A 1 222 ? -3.601 -7.068 -8.289 1.00 88.69 222 ARG A CA 1
ATOM 1672 C C . ARG A 1 222 ? -3.073 -6.120 -9.366 1.00 88.69 222 ARG A C 1
ATOM 1674 O O . ARG A 1 222 ? -2.606 -6.589 -10.400 1.00 88.69 222 ARG A O 1
ATOM 1681 N N . ASN A 1 223 ? -3.231 -4.814 -9.173 1.00 86.81 223 ASN A N 1
ATOM 1682 C CA . ASN A 1 223 ? -2.761 -3.820 -10.132 1.00 86.81 223 ASN A CA 1
ATOM 1683 C C . ASN A 1 223 ? -1.230 -3.826 -10.217 1.00 86.81 223 ASN A C 1
ATOM 1685 O O . ASN A 1 223 ? -0.703 -3.738 -11.322 1.00 86.81 223 ASN A O 1
ATOM 1689 N N . ASP A 1 224 ? -0.547 -4.033 -9.094 1.00 87.00 224 ASP A N 1
ATOM 1690 C CA . ASP A 1 224 ? 0.911 -4.119 -9.053 1.00 87.00 224 ASP A CA 1
ATOM 1691 C C . ASP A 1 224 ? 1.391 -5.324 -9.859 1.00 87.00 224 ASP A C 1
ATOM 1693 O O . ASP A 1 224 ? 2.203 -5.169 -10.761 1.00 87.00 224 ASP A O 1
ATOM 1697 N N . ALA A 1 225 ? 0.769 -6.498 -9.684 1.00 89.50 225 ALA A N 1
ATOM 1698 C CA . ALA A 1 225 ? 1.078 -7.673 -10.503 1.00 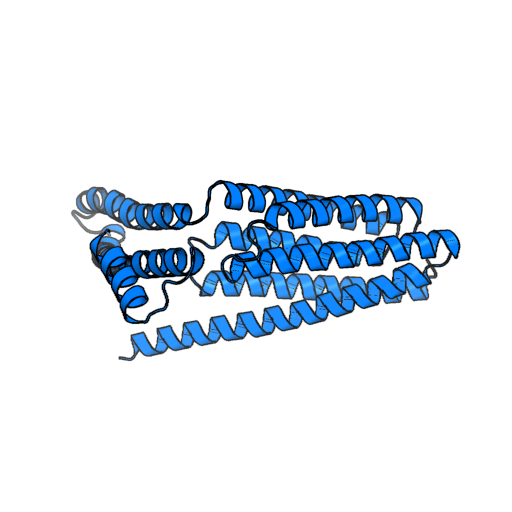89.50 225 ALA A CA 1
ATOM 1699 C C . ALA A 1 225 ? 0.926 -7.414 -12.019 1.00 89.50 225 ALA A C 1
ATOM 1701 O O . ALA A 1 225 ? 1.697 -7.948 -12.815 1.00 89.50 225 ALA A O 1
ATOM 1702 N N . ILE A 1 226 ? -0.037 -6.581 -12.438 1.00 87.62 226 ILE A N 1
ATOM 1703 C CA . ILE A 1 226 ? -0.174 -6.151 -13.842 1.00 87.62 226 ILE A CA 1
ATOM 1704 C C . ILE A 1 226 ? 0.986 -5.220 -14.241 1.00 87.62 226 ILE A C 1
ATOM 1706 O O . ILE A 1 226 ? 1.510 -5.340 -15.350 1.00 87.62 226 ILE A O 1
ATOM 1710 N N . GLY A 1 227 ? 1.414 -4.331 -13.343 1.00 86.19 227 GLY A N 1
ATOM 1711 C CA . GLY A 1 227 ? 2.600 -3.489 -13.501 1.00 86.19 227 GLY A CA 1
ATOM 1712 C C . GLY A 1 227 ? 3.886 -4.298 -13.695 1.00 86.19 227 GLY A C 1
ATOM 1713 O O . GLY A 1 227 ? 4.588 -4.090 -14.685 1.00 86.19 227 GLY A O 1
ATOM 1714 N N . ASN A 1 228 ? 4.154 -5.306 -12.855 1.00 91.38 228 ASN A N 1
ATOM 1715 C CA . ASN A 1 228 ? 5.349 -6.150 -13.006 1.00 91.38 228 ASN A CA 1
ATOM 1716 C C . ASN A 1 228 ? 5.332 -6.951 -14.324 1.00 91.38 228 ASN A C 1
ATOM 1718 O O . ASN A 1 228 ? 6.389 -7.226 -14.893 1.00 91.38 228 ASN A O 1
ATOM 1722 N N . ILE A 1 229 ? 4.154 -7.295 -14.866 1.00 91.94 229 ILE A N 1
ATOM 1723 C CA . ILE A 1 229 ? 4.061 -7.877 -16.219 1.00 91.94 229 ILE A CA 1
ATOM 1724 C C . ILE A 1 229 ? 4.567 -6.875 -17.266 1.00 91.94 229 ILE A C 1
ATOM 1726 O O . ILE A 1 229 ? 5.301 -7.264 -18.174 1.00 91.94 229 ILE A O 1
ATOM 1730 N N . ALA A 1 230 ? 4.233 -5.587 -17.143 1.00 89.31 230 ALA A N 1
ATOM 1731 C CA . ALA A 1 230 ? 4.761 -4.556 -18.037 1.00 89.31 230 ALA A CA 1
ATOM 1732 C C . ALA A 1 230 ? 6.291 -4.418 -17.916 1.00 89.31 230 ALA A C 1
ATOM 1734 O O . ALA A 1 230 ? 6.967 -4.304 -18.939 1.00 89.31 230 ALA A O 1
ATOM 1735 N N . VAL A 1 231 ? 6.850 -4.513 -16.702 1.00 88.50 231 VAL A N 1
ATOM 1736 C CA . VAL A 1 231 ? 8.310 -4.549 -16.468 1.00 88.50 231 VAL A CA 1
ATOM 1737 C C . VAL A 1 231 ? 8.952 -5.761 -17.146 1.00 88.50 231 VAL A C 1
ATOM 1739 O O . VAL A 1 231 ? 9.968 -5.628 -17.828 1.00 88.50 231 VAL A O 1
ATOM 1742 N N . MET A 1 232 ? 8.340 -6.940 -17.032 1.00 92.00 232 MET A N 1
ATOM 1743 C CA . MET A 1 232 ? 8.816 -8.150 -17.707 1.00 92.00 232 MET A CA 1
ATOM 1744 C C . MET A 1 232 ? 8.809 -8.011 -19.233 1.00 92.00 232 MET A C 1
ATOM 1746 O O . MET A 1 232 ? 9.765 -8.413 -19.899 1.00 92.00 232 MET A O 1
ATOM 1750 N N . LEU A 1 233 ? 7.761 -7.407 -19.798 1.00 91.69 233 LEU A N 1
ATOM 1751 C CA . LEU A 1 233 ? 7.694 -7.110 -21.229 1.00 91.69 233 LEU A CA 1
ATOM 1752 C C . LEU A 1 233 ? 8.774 -6.106 -21.650 1.00 91.69 233 LEU A C 1
ATOM 1754 O O . LEU A 1 233 ? 9.382 -6.281 -22.707 1.00 91.69 233 LEU A O 1
ATOM 1758 N N . ALA A 1 234 ? 9.059 -5.099 -20.820 1.00 88.50 234 ALA A N 1
ATOM 1759 C CA . ALA A 1 234 ? 10.160 -4.175 -21.061 1.00 88.50 234 ALA A CA 1
ATOM 1760 C C . ALA A 1 234 ? 11.509 -4.900 -21.061 1.00 88.50 234 ALA A C 1
ATOM 1762 O O . ALA A 1 234 ? 12.274 -4.716 -22.001 1.00 88.50 234 ALA A O 1
ATOM 1763 N N . ALA A 1 235 ? 11.774 -5.777 -20.089 1.00 89.25 235 ALA A N 1
ATOM 1764 C CA . ALA A 1 235 ? 13.019 -6.545 -20.015 1.00 89.25 235 ALA A CA 1
ATOM 1765 C C . ALA A 1 235 ? 13.243 -7.413 -21.264 1.00 89.25 235 ALA A C 1
ATOM 1767 O O . ALA A 1 235 ? 14.335 -7.413 -21.837 1.00 89.25 235 ALA A O 1
ATOM 1768 N N . LEU A 1 236 ? 12.194 -8.091 -21.745 1.00 91.62 236 LEU A N 1
ATOM 1769 C CA . LEU A 1 236 ? 12.234 -8.834 -23.010 1.00 91.62 236 LEU A CA 1
ATOM 1770 C C . LEU A 1 236 ? 12.475 -7.909 -24.211 1.00 91.62 236 LEU A C 1
ATOM 1772 O O . LEU A 1 236 ? 13.243 -8.247 -25.112 1.00 91.62 236 LEU A O 1
ATOM 1776 N N . GLY A 1 237 ? 11.853 -6.729 -24.211 1.00 89.88 237 GLY A N 1
ATOM 1777 C CA . GLY A 1 237 ? 12.061 -5.698 -25.222 1.00 89.88 237 GLY A CA 1
ATOM 1778 C C . GLY A 1 237 ? 13.501 -5.189 -25.259 1.00 89.88 237 GLY A C 1
ATOM 1779 O O . GLY A 1 237 ? 14.079 -5.097 -26.341 1.00 89.88 237 GLY A O 1
ATOM 1780 N N . VAL A 1 238 ? 14.106 -4.890 -24.105 1.00 88.12 238 VAL A N 1
ATOM 1781 C CA . VAL A 1 238 ? 15.514 -4.468 -23.999 1.00 88.12 238 VAL A CA 1
ATOM 1782 C C . VAL A 1 238 ? 16.435 -5.602 -24.452 1.00 88.12 238 VAL A C 1
ATOM 1784 O O . VAL A 1 238 ? 17.340 -5.360 -25.246 1.00 88.12 238 VAL A O 1
ATOM 1787 N N . PHE A 1 239 ? 16.173 -6.845 -24.030 1.00 90.44 239 PHE A N 1
ATOM 1788 C CA . PHE A 1 239 ? 16.953 -8.013 -24.448 1.00 90.44 239 PHE A CA 1
ATOM 1789 C C . PHE A 1 239 ? 16.932 -8.221 -25.971 1.00 90.44 239 PHE A C 1
ATOM 1791 O O . PHE A 1 239 ? 17.975 -8.462 -26.571 1.00 90.44 239 PHE A O 1
ATOM 1798 N N . GLY A 1 240 ? 15.761 -8.101 -26.607 1.00 89.75 240 GLY A N 1
ATOM 1799 C CA . GLY A 1 240 ? 15.610 -8.314 -28.050 1.00 89.75 240 GLY A CA 1
ATOM 1800 C C . GLY A 1 240 ? 16.074 -7.139 -28.919 1.00 89.75 240 GLY A C 1
ATOM 1801 O O . GLY A 1 240 ? 16.603 -7.354 -30.005 1.00 89.75 240 GLY A O 1
ATOM 1802 N N . SER A 1 241 ? 15.876 -5.899 -28.460 1.00 88.19 241 SER A N 1
ATOM 1803 C CA . SER A 1 241 ? 16.216 -4.685 -29.223 1.00 88.19 241 SER A CA 1
ATOM 1804 C C . SER A 1 241 ? 17.615 -4.135 -28.938 1.00 88.19 241 SER A C 1
ATOM 1806 O O . SER A 1 241 ? 18.105 -3.308 -29.705 1.00 88.19 241 SER A O 1
ATOM 1808 N N . GLY A 1 242 ? 18.242 -4.538 -27.826 1.00 84.50 242 GLY A N 1
ATOM 1809 C CA . GLY A 1 242 ? 19.502 -3.965 -27.346 1.00 84.50 242 GLY A CA 1
ATOM 1810 C C . GLY A 1 242 ? 19.401 -2.480 -26.979 1.00 84.50 242 GLY A C 1
ATOM 1811 O O . GLY A 1 242 ? 20.411 -1.781 -26.962 1.00 84.50 242 GLY A O 1
ATOM 1812 N N . SER A 1 243 ? 18.188 -1.974 -26.740 1.00 87.06 243 SER A N 1
ATOM 1813 C CA . SER A 1 243 ? 17.910 -0.548 -26.590 1.00 87.06 243 SER A CA 1
ATOM 1814 C C . SER A 1 243 ? 17.224 -0.221 -25.268 1.00 87.06 243 SER A C 1
ATOM 1816 O O . SER A 1 243 ? 16.456 -1.021 -24.748 1.00 87.06 243 SER A O 1
ATOM 1818 N N . ALA A 1 244 ? 17.451 0.990 -24.752 1.00 86.06 244 ALA A N 1
ATOM 1819 C CA . ALA A 1 244 ? 16.844 1.491 -23.516 1.00 86.06 244 ALA A CA 1
ATOM 1820 C C . ALA A 1 244 ? 15.374 1.933 -23.673 1.00 86.06 244 ALA A C 1
ATOM 1822 O O . ALA A 1 244 ? 14.691 2.168 -22.679 1.00 86.06 244 ALA A O 1
ATOM 1823 N N . TRP A 1 245 ? 14.874 2.065 -24.909 1.00 89.50 245 TRP A N 1
ATOM 1824 C CA . TRP A 1 245 ? 13.524 2.574 -25.184 1.00 89.50 245 TRP A CA 1
ATOM 1825 C C . TRP A 1 245 ? 12.391 1.793 -24.495 1.00 89.50 245 TRP A C 1
ATOM 1827 O O . TRP A 1 245 ? 11.497 2.447 -23.956 1.00 89.50 245 TRP A O 1
ATOM 1837 N N . PRO A 1 246 ? 12.396 0.443 -24.456 1.00 90.50 246 PRO A N 1
ATOM 1838 C CA . PRO A 1 246 ? 11.355 -0.315 -23.762 1.00 90.50 246 PRO A CA 1
ATOM 1839 C C . PRO A 1 246 ? 11.320 -0.057 -22.246 1.00 90.50 246 PRO A C 1
ATOM 1841 O O . PRO A 1 246 ? 10.236 0.139 -21.700 1.00 90.50 246 PRO A O 1
ATOM 1844 N N . ASP A 1 247 ? 12.483 0.004 -21.581 1.00 89.50 247 ASP A N 1
ATOM 1845 C CA . ASP A 1 247 ? 12.603 0.336 -20.146 1.00 89.50 247 ASP A CA 1
ATOM 1846 C C . ASP A 1 247 ? 12.102 1.757 -19.868 1.00 89.50 247 ASP A C 1
ATOM 1848 O O . ASP A 1 247 ? 11.238 1.949 -19.017 1.00 89.50 247 ASP A O 1
ATOM 1852 N N . LEU A 1 248 ? 12.558 2.740 -20.652 1.00 89.38 248 LEU A N 1
ATOM 1853 C CA . LEU A 1 248 ? 12.151 4.142 -20.517 1.00 89.38 248 LEU A CA 1
ATOM 1854 C C . LEU A 1 248 ? 10.645 4.337 -20.703 1.00 89.38 248 LEU A C 1
ATOM 1856 O O . LEU A 1 248 ? 10.021 5.080 -19.946 1.00 89.38 248 LEU A O 1
ATOM 1860 N N . PHE A 1 249 ? 10.051 3.675 -21.698 1.00 91.38 249 PHE A N 1
ATOM 1861 C CA . PHE A 1 249 ? 8.621 3.783 -21.969 1.00 91.38 249 PHE A CA 1
ATOM 1862 C C . PHE A 1 249 ? 7.787 3.282 -20.787 1.00 91.38 249 PHE A C 1
ATOM 1864 O O . PHE A 1 249 ? 6.900 3.991 -20.306 1.00 91.38 249 PHE A O 1
ATOM 1871 N N . VAL A 1 250 ? 8.102 2.087 -20.283 1.00 91.44 250 VAL A N 1
ATOM 1872 C CA . VAL A 1 250 ? 7.389 1.513 -19.137 1.00 91.44 250 VAL A CA 1
ATOM 1873 C C . VAL A 1 250 ? 7.661 2.319 -17.864 1.00 91.44 250 VAL A C 1
ATOM 1875 O O . VAL A 1 250 ? 6.722 2.610 -17.124 1.00 91.44 250 VAL A O 1
ATOM 1878 N N . ALA A 1 251 ? 8.897 2.776 -17.645 1.00 89.31 251 ALA A N 1
ATOM 1879 C CA . ALA A 1 251 ? 9.254 3.621 -16.508 1.00 89.31 251 ALA A CA 1
ATOM 1880 C C . ALA A 1 251 ? 8.450 4.929 -16.471 1.00 89.31 251 ALA A C 1
ATOM 1882 O O . ALA A 1 251 ? 7.941 5.305 -15.418 1.00 89.31 251 ALA A O 1
ATOM 1883 N N . VAL A 1 252 ? 8.286 5.612 -17.610 1.00 90.50 252 VAL A N 1
ATOM 1884 C CA . VAL A 1 252 ? 7.499 6.855 -17.698 1.00 90.50 252 VAL A CA 1
ATOM 1885 C C . VAL A 1 252 ? 6.023 6.603 -17.395 1.00 90.50 252 VAL A C 1
ATOM 1887 O O . VAL A 1 252 ? 5.405 7.403 -16.689 1.00 90.50 252 VAL A O 1
ATOM 1890 N N . ILE A 1 253 ? 5.457 5.495 -17.884 1.00 90.25 253 ILE A N 1
ATOM 1891 C CA . ILE A 1 253 ? 4.069 5.118 -17.585 1.00 90.25 253 ILE A CA 1
ATOM 1892 C C . ILE A 1 253 ? 3.896 4.874 -16.085 1.00 90.25 253 ILE A C 1
ATOM 1894 O O . ILE A 1 253 ? 3.021 5.488 -15.474 1.00 90.25 253 ILE A O 1
ATOM 1898 N N . MET A 1 254 ? 4.732 4.027 -15.481 1.00 88.31 254 MET A N 1
ATOM 1899 C CA . MET A 1 254 ? 4.621 3.690 -14.058 1.00 88.31 254 MET A CA 1
ATOM 1900 C C . MET A 1 254 ? 4.882 4.905 -13.165 1.00 88.31 254 MET A C 1
ATOM 1902 O O . MET A 1 254 ? 4.082 5.193 -12.279 1.00 88.31 254 MET A O 1
ATOM 1906 N N . ALA A 1 255 ? 5.913 5.704 -13.456 1.00 86.81 255 ALA A N 1
ATOM 1907 C CA . ALA A 1 255 ? 6.177 6.942 -12.725 1.00 86.81 255 ALA A CA 1
ATOM 1908 C C . ALA A 1 255 ? 5.012 7.940 -12.847 1.00 86.81 255 ALA A C 1
ATOM 1910 O O . ALA A 1 255 ? 4.637 8.580 -11.864 1.00 86.81 255 ALA A O 1
ATOM 1911 N N . GLY A 1 256 ? 4.399 8.054 -14.030 1.00 87.88 256 GLY A N 1
ATOM 1912 C CA . GLY A 1 256 ? 3.214 8.884 -14.250 1.00 87.88 256 GLY A CA 1
ATOM 1913 C C . GLY A 1 256 ? 2.005 8.412 -13.438 1.00 87.88 256 GLY A C 1
ATOM 1914 O O . GLY A 1 256 ? 1.343 9.221 -12.779 1.00 87.88 256 GLY A O 1
ATOM 1915 N N . LEU A 1 257 ? 1.742 7.103 -13.430 1.00 86.19 257 LEU A N 1
ATOM 1916 C CA . LEU A 1 257 ? 0.686 6.498 -12.618 1.00 86.19 257 LEU A CA 1
ATOM 1917 C C . LEU A 1 257 ? 0.949 6.708 -11.121 1.00 86.19 257 LEU A C 1
ATOM 1919 O O . LEU A 1 257 ? 0.062 7.219 -10.432 1.00 86.19 257 LEU A O 1
ATOM 1923 N N . GLY A 1 258 ? 2.165 6.440 -10.644 1.00 83.31 258 GLY A N 1
ATOM 1924 C CA . GLY A 1 258 ? 2.580 6.642 -9.255 1.00 83.31 258 GLY A CA 1
ATOM 1925 C C . GLY A 1 258 ? 2.460 8.100 -8.799 1.00 83.31 258 GLY A C 1
ATOM 1926 O O . GLY A 1 258 ? 1.901 8.376 -7.736 1.00 83.31 258 GLY A O 1
ATOM 1927 N N . LEU A 1 259 ? 2.871 9.064 -9.632 1.00 87.44 259 LEU A N 1
ATOM 1928 C CA . LEU A 1 259 ? 2.686 10.498 -9.368 1.00 87.44 259 LEU A CA 1
ATOM 1929 C C . LEU A 1 259 ? 1.205 10.879 -9.292 1.00 87.44 259 LEU A C 1
ATOM 1931 O O . LEU A 1 259 ? 0.788 11.614 -8.392 1.00 87.44 259 LEU A O 1
ATOM 1935 N N . SER A 1 260 ? 0.386 10.363 -10.209 1.00 88.88 260 SER A N 1
ATOM 1936 C CA . SER A 1 260 ? -1.056 10.615 -10.192 1.00 88.88 260 SER A CA 1
ATOM 1937 C C . SER A 1 260 ? -1.724 10.028 -8.941 1.00 88.88 260 SER A C 1
ATOM 1939 O O . SER A 1 260 ? -2.596 10.671 -8.346 1.00 88.88 260 SER A O 1
ATOM 1941 N N . ALA A 1 261 ? -1.287 8.845 -8.501 1.00 83.38 261 ALA A N 1
ATOM 1942 C CA . ALA A 1 261 ? -1.757 8.190 -7.290 1.00 83.38 261 ALA A CA 1
ATOM 1943 C C . ALA A 1 261 ? -1.340 8.983 -6.045 1.00 83.38 261 ALA A C 1
ATOM 1945 O O . ALA A 1 261 ? -2.180 9.257 -5.187 1.00 83.38 261 ALA A O 1
ATOM 1946 N N . ALA A 1 262 ? -0.090 9.452 -5.984 1.00 86.19 262 ALA A N 1
ATOM 1947 C CA . ALA A 1 262 ? 0.413 10.307 -4.914 1.00 86.19 262 ALA A CA 1
ATOM 1948 C C . ALA A 1 262 ? -0.439 11.577 -4.748 1.00 86.19 262 ALA A C 1
ATOM 1950 O O . ALA A 1 262 ? -0.903 11.877 -3.646 1.00 86.19 262 ALA A O 1
ATOM 1951 N N . VAL A 1 263 ? -0.734 12.286 -5.844 1.00 91.12 263 VAL A N 1
ATOM 1952 C CA . VAL A 1 263 ? -1.586 13.489 -5.816 1.00 91.12 263 VAL A CA 1
ATOM 1953 C C . VAL A 1 263 ? -2.994 13.171 -5.306 1.00 91.12 263 VAL A C 1
ATOM 1955 O O . VAL A 1 263 ? -3.546 13.926 -4.501 1.00 91.12 263 VAL A O 1
ATOM 1958 N N . GLN A 1 264 ? -3.588 12.061 -5.752 1.00 88.38 264 GLN A N 1
ATOM 1959 C CA . GLN A 1 264 ? -4.913 11.635 -5.295 1.00 88.38 264 GLN A CA 1
ATOM 1960 C C . GLN A 1 264 ? -4.925 11.310 -3.797 1.00 88.38 264 GLN A C 1
ATOM 1962 O O . GLN A 1 264 ? -5.819 11.768 -3.082 1.00 88.38 264 GLN A O 1
ATOM 1967 N N . VAL A 1 265 ? -3.923 10.573 -3.310 1.00 85.56 265 VAL A N 1
ATOM 1968 C CA . VAL A 1 265 ? -3.776 10.213 -1.892 1.00 85.56 265 VAL A CA 1
ATOM 1969 C C . VAL A 1 265 ? -3.587 11.459 -1.027 1.00 85.56 265 VAL A C 1
ATOM 1971 O O . VAL A 1 265 ? -4.264 11.592 -0.006 1.00 85.56 265 VAL A O 1
ATOM 1974 N N . ILE A 1 266 ? -2.742 12.407 -1.445 1.00 89.19 266 ILE A N 1
ATOM 1975 C CA . ILE A 1 266 ? -2.522 13.673 -0.729 1.00 89.19 266 ILE A CA 1
ATOM 1976 C C . ILE A 1 266 ? -3.829 14.467 -0.631 1.00 89.19 266 ILE A C 1
ATOM 1978 O O . ILE A 1 266 ? -4.234 14.849 0.467 1.00 89.19 266 ILE A O 1
ATOM 1982 N N . LYS A 1 267 ? -4.526 14.679 -1.758 1.00 89.69 267 LYS A N 1
ATOM 1983 C CA . LYS A 1 267 ? -5.786 15.443 -1.788 1.00 89.69 267 LYS A CA 1
ATOM 1984 C C . LYS A 1 267 ? -6.850 14.829 -0.877 1.00 89.69 267 LYS A C 1
ATOM 1986 O O . LYS A 1 267 ? -7.485 15.554 -0.112 1.00 89.69 267 LYS A O 1
ATOM 1991 N N . ARG A 1 268 ? -7.022 13.502 -0.930 1.00 86.44 268 ARG A N 1
ATOM 1992 C CA . ARG A 1 268 ? -7.970 12.783 -0.062 1.00 86.44 268 ARG A CA 1
ATOM 1993 C C . ARG A 1 268 ? -7.599 12.927 1.412 1.00 86.44 268 ARG A C 1
ATOM 1995 O O . ARG A 1 268 ? -8.443 13.320 2.209 1.00 86.44 268 ARG A O 1
ATOM 2002 N N . SER A 1 269 ? -6.330 12.715 1.751 1.00 85.38 269 SER A N 1
ATOM 2003 C CA . SER A 1 269 ? -5.846 12.780 3.136 1.00 85.38 269 SER A CA 1
ATOM 2004 C C . SER A 1 269 ? -6.013 14.176 3.751 1.00 85.38 269 SER A C 1
ATOM 2006 O O . SER A 1 269 ? -6.464 14.305 4.886 1.00 85.38 269 SER A O 1
ATOM 2008 N N . VAL A 1 270 ? -5.716 15.242 2.997 1.00 88.62 270 VAL A N 1
ATOM 2009 C CA . VAL A 1 270 ? -5.919 16.635 3.447 1.00 88.62 270 VAL A CA 1
ATOM 2010 C C . VAL A 1 270 ? -7.407 16.944 3.661 1.00 88.62 270 VAL A C 1
ATOM 2012 O O . VAL A 1 270 ? -7.781 17.589 4.646 1.00 88.62 270 VAL A O 1
ATOM 2015 N N . SER A 1 271 ? -8.275 16.453 2.772 1.00 86.00 271 SER A N 1
ATOM 2016 C CA . SER A 1 271 ? -9.726 16.602 2.928 1.00 86.00 271 SER A CA 1
ATOM 2017 C C . SER A 1 271 ? -10.243 15.879 4.178 1.00 86.00 271 SER A C 1
ATOM 2019 O O . SER A 1 271 ? -11.060 16.430 4.913 1.00 86.00 271 SER A O 1
ATOM 2021 N N . GLU A 1 272 ? -9.758 14.669 4.461 1.00 83.31 272 GLU A N 1
ATOM 2022 C CA . GLU A 1 272 ? -10.149 13.903 5.652 1.00 83.31 272 GLU A CA 1
ATOM 2023 C C . GLU A 1 272 ? -9.708 14.586 6.956 1.00 83.31 272 GLU A C 1
ATOM 2025 O O . GLU A 1 272 ? -10.518 14.726 7.878 1.00 83.31 272 GLU A O 1
ATOM 2030 N N . ILE A 1 273 ? -8.470 15.090 7.022 1.00 83.44 273 ILE A N 1
ATOM 2031 C CA . ILE A 1 273 ? -7.954 15.812 8.199 1.00 83.44 273 ILE A CA 1
ATOM 2032 C C . ILE A 1 273 ? -8.796 17.063 8.471 1.00 83.44 273 ILE A C 1
ATOM 2034 O O . ILE A 1 273 ? -9.321 17.222 9.573 1.00 83.44 273 ILE A O 1
ATOM 2038 N N . SER A 1 274 ? -9.005 17.903 7.452 1.00 83.94 274 SER A N 1
ATOM 2039 C CA . SER A 1 274 ? -9.770 19.149 7.599 1.00 83.94 274 SER A CA 1
ATOM 2040 C C . SER A 1 274 ? -11.237 18.910 7.977 1.00 83.94 274 SER A C 1
ATOM 2042 O O . SER A 1 274 ? -11.800 19.654 8.781 1.00 83.94 274 SER A O 1
ATOM 2044 N N . SER A 1 275 ? -11.864 17.848 7.458 1.00 80.94 275 SER A N 1
ATOM 2045 C CA . SER A 1 275 ? -13.234 17.470 7.835 1.00 80.94 275 SER A CA 1
ATOM 2046 C C . SER A 1 275 ? -13.352 17.017 9.298 1.00 80.94 275 SER A C 1
ATOM 2048 O O . SER A 1 275 ? -14.343 17.328 9.972 1.00 80.94 275 SER A O 1
ATOM 2050 N N . THR A 1 276 ? -12.322 16.337 9.810 1.00 74.81 276 THR A N 1
ATOM 2051 C CA . THR A 1 276 ? -12.283 15.841 11.190 1.00 74.81 276 THR A CA 1
ATOM 2052 C C . THR A 1 276 ? -12.075 16.996 12.171 1.00 74.81 276 THR A C 1
ATOM 2054 O O . THR A 1 276 ? -12.848 17.138 13.118 1.00 74.81 276 THR A O 1
ATOM 2057 N N . GLU A 1 277 ? -11.125 17.894 11.892 1.00 76.38 277 GLU A N 1
ATOM 2058 C CA . GLU A 1 277 ? -10.863 19.089 12.712 1.00 76.38 277 GLU A CA 1
ATOM 2059 C C . GLU A 1 277 ? -12.086 20.021 12.786 1.00 76.38 277 GLU A C 1
ATOM 2061 O O . GLU A 1 277 ? -12.417 20.553 13.847 1.00 76.38 277 GLU A O 1
ATOM 2066 N N . ARG A 1 278 ? -12.830 20.170 11.680 1.00 72.00 278 ARG A N 1
ATOM 2067 C CA . ARG A 1 278 ? -14.058 20.983 11.637 1.00 72.00 278 ARG A CA 1
ATOM 2068 C C . ARG A 1 278 ? -15.202 20.379 12.458 1.00 72.00 278 ARG A C 1
ATOM 2070 O O . ARG A 1 278 ? -16.008 21.122 13.021 1.00 72.00 278 ARG A O 1
ATOM 2077 N N . SER A 1 279 ? -15.277 19.050 12.525 1.00 68.25 279 SER A N 1
ATOM 2078 C CA . SER A 1 279 ? -16.270 18.337 13.337 1.00 68.25 279 SER A CA 1
ATOM 2079 C C . SER A 1 279 ? -15.954 18.447 14.830 1.00 68.25 279 SER A C 1
ATOM 2081 O O . SER A 1 279 ? -16.853 18.728 15.618 1.00 68.25 279 SER A O 1
ATOM 2083 N N . GLU A 1 280 ? -14.683 18.325 15.221 1.00 61.78 280 GLU A N 1
ATOM 2084 C CA . GLU A 1 280 ? -14.248 18.529 16.612 1.00 61.78 280 GLU A CA 1
ATOM 2085 C C . GLU A 1 280 ? -14.406 19.987 17.072 1.00 61.78 280 GLU A C 1
ATOM 2087 O O . GLU A 1 280 ? -14.803 20.235 18.211 1.00 61.78 280 GLU A O 1
ATOM 2092 N N . GLY A 1 281 ? -14.163 20.958 16.185 1.00 59.91 281 GLY A N 1
ATOM 2093 C CA . GLY A 1 281 ? -14.376 22.380 16.467 1.00 59.91 281 GLY A CA 1
ATOM 2094 C C . GLY A 1 281 ? -15.838 22.723 16.768 1.00 59.91 281 GLY A C 1
ATOM 2095 O O . GLY A 1 281 ? -16.104 23.436 17.730 1.00 59.91 281 GLY A O 1
ATOM 2096 N N . LYS A 1 282 ? -16.792 22.156 16.013 1.00 55.06 282 LYS A N 1
ATOM 2097 C CA . LYS A 1 282 ? -18.237 22.345 16.255 1.00 55.06 282 LYS A CA 1
ATOM 2098 C C . LYS A 1 282 ? -18.723 21.748 17.577 1.00 55.06 282 LYS A C 1
ATOM 2100 O O . LYS A 1 282 ? -19.668 22.272 18.155 1.00 55.06 282 LYS A O 1
ATOM 2105 N N . ILE A 1 283 ? -18.104 20.662 18.041 1.00 55.06 283 ILE A N 1
ATOM 2106 C CA . ILE A 1 283 ? -18.459 20.003 19.309 1.00 55.06 283 ILE A CA 1
ATOM 2107 C C . ILE A 1 283 ? -17.981 20.822 20.517 1.00 55.06 283 ILE A C 1
ATOM 2109 O O . ILE A 1 283 ? -18.593 20.744 21.571 1.00 55.06 283 ILE A O 1
ATOM 2113 N N . LYS A 1 284 ? -16.915 21.621 20.379 1.00 51.03 284 LYS A N 1
ATOM 2114 C CA . LYS A 1 284 ? -16.405 22.477 21.467 1.00 51.03 284 LYS A CA 1
ATOM 2115 C C . LYS A 1 284 ? -17.125 23.824 21.597 1.00 51.03 284 LYS A C 1
ATOM 2117 O O . LYS A 1 284 ? -16.936 24.501 22.601 1.00 51.03 284 LYS A O 1
ATOM 2122 N N . THR A 1 285 ? -17.885 24.235 20.583 1.00 51.7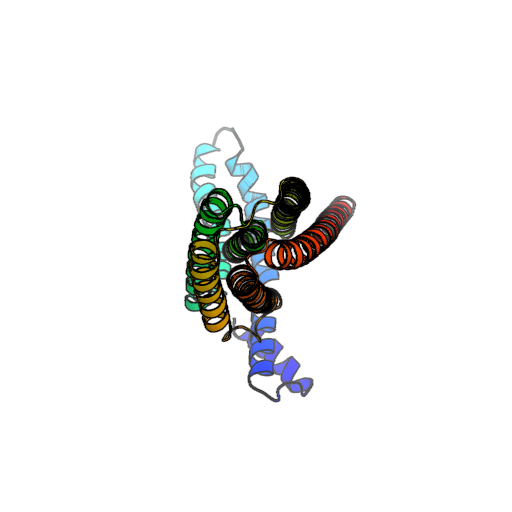5 285 THR A N 1
ATOM 2123 C CA . THR A 1 285 ? -18.600 25.526 20.542 1.00 51.75 285 THR A CA 1
ATOM 2124 C C . THR A 1 285 ? -20.100 25.427 20.837 1.00 51.75 285 THR A C 1
ATOM 2126 O O . THR A 1 285 ? -20.763 26.460 20.844 1.00 51.75 285 THR A O 1
ATOM 2129 N N . ASN A 1 286 ? -20.627 24.219 21.053 1.00 43.09 286 ASN A N 1
ATOM 2130 C CA . ASN A 1 286 ? -21.989 23.958 21.537 1.00 43.09 286 ASN A CA 1
ATOM 2131 C C . ASN A 1 286 ? -21.926 23.381 22.951 1.00 43.09 286 ASN A C 1
ATOM 2133 O O . ASN A 1 286 ? -22.901 23.594 23.700 1.00 43.09 286 ASN A O 1
#

Solvent-accessible surface area (backbone atoms only — not comparable to full-atom values): 14263 Å² total; per-residue (Å²): 114,62,70,45,28,52,52,28,43,49,52,34,50,76,69,70,53,61,82,50,73,66,40,49,50,50,25,45,50,52,15,60,50,63,55,49,58,62,52,50,50,54,40,51,54,50,43,67,67,39,51,60,45,64,73,43,90,53,93,65,24,71,66,51,24,68,59,39,50,62,51,53,50,46,54,54,46,52,56,44,53,59,44,52,64,70,53,53,73,64,58,57,49,49,38,51,50,42,22,53,53,26,43,51,45,20,53,50,25,46,56,46,14,63,75,31,56,29,47,29,41,44,28,52,23,47,52,29,44,53,46,20,50,49,31,50,46,61,70,55,50,60,74,54,57,74,58,58,53,25,52,53,44,28,52,50,14,53,53,37,32,55,51,21,53,48,37,48,50,45,40,55,51,37,63,77,66,68,55,57,43,43,35,67,61,47,36,55,52,26,51,53,49,28,53,51,28,45,51,44,24,59,69,34,54,85,37,48,87,49,55,77,66,45,28,50,54,28,52,48,32,47,52,48,29,55,49,30,50,50,48,37,53,17,21,52,41,21,59,74,66,73,40,39,62,39,34,47,54,50,17,53,51,48,20,51,51,44,33,54,50,14,54,52,39,31,55,52,20,55,52,52,39,55,55,50,53,53,52,56,53,56,65,75,75,110

Nearest PDB structures (foldseek):
  8j7t-assembly1_B  TM=5.745E-01  e=3.587E-03  Homo sapiens
  8j80-assembly1_A  TM=5.764E-01  e=4.708E-03  Homo sapiens
  8j7v-assembly1_A  TM=5.250E-01  e=6.467E-03  Homo sapiens
  8j7w-assembly1_A  TM=5.315E-01  e=2.200E-02  Homo sapiens
  6mrt-assembly1_A  TM=1.738E-01  e=3.660E-01  Escherichia coli K-12

Organism: Ricinus communis (NCBI:txid3988)

pLDDT: mean 83.31, std 9.7, range [43.09, 96.69]

Secondary structure (DSSP, 8-state):
-HHHHHHHHHHHHHTT--SSHHHHHHHHHHHHHHTHHHHHHHHHHHHHHHHHHHH--STTHHHHHHHHHHHHHHHHHHHHHHHHTTS-HHHHHHHHHHHHHHHHHHHHHHHHHHHHT-HHHHHHHHHHHHHHHHHHHHHHTTSS-HHHHHHHHHHHHHHHHHHHHHHHHHHHHHHHHTPPP-HHHHHHHHHHHHHHHHHHHHHHGGGTTS-HHHHHHHHHHHHHHHHHHHHHHHHHHHHHH-SSHHHHHHHHHHHHHHHHHHHHHHHHHHHHHHHHHHHHHHHH--